Protein AF-0000000070128740 (afdb_homodimer)

Radius of gyration: 19.66 Å; Cα contacts (8 Å, |Δi|>4): 394; chains: 2; bounding box: 44×59×40 Å

Organism: Pyricularia oryzae (strain 70-15 / ATCC MYA-4617 / FGSC 8958) (NCBI:txid242507)

Nearest PDB structures (foldseek):
  8a6m-assembly1_A  TM=4.300E-01  e=1.778E+00  Homo sapiens
  8ywa-assembly1_B  TM=4.117E-01  e=2.912E+00  Homo sapiens
  8a6m-assembly1_A  TM=4.304E-01  e=1.778E+00  Homo sapiens
  8ywa-assembly1_B  TM=4.117E-01  e=2.912E+00  Homo sapiens

Structure (mmCIF, N/CA/C/O backbone):
data_AF-0000000070128740-model_v1
#
loop_
_entity.id
_entity.type
_entity.pdbx_description
1 polymer 'Uncharacterized protein'
#
loop_
_atom_site.group_PDB
_atom_site.id
_atom_site.type_symbol
_atom_site.label_atom_id
_atom_site.label_alt_id
_atom_site.label_comp_id
_atom_site.label_asym_id
_atom_site.label_entity_id
_atom_site.label_seq_id
_atom_site.pdbx_PDB_ins_code
_atom_site.Cartn_x
_atom_site.Cartn_y
_atom_site.Cartn_z
_atom_site.occupancy
_atom_site.B_iso_or_equiv
_atom_site.auth_seq_id
_atom_site.auth_comp_id
_atom_site.auth_asym_id
_atom_site.auth_atom_id
_atom_site.pdbx_PDB_model_num
ATOM 1 N N . MET A 1 1 ? 15.75 23.984 6.062 1 81.94 1 MET A N 1
ATOM 2 C CA . MET A 1 1 ? 15.844 23.422 4.719 1 81.94 1 MET A CA 1
ATOM 3 C C . MET A 1 1 ? 14.984 24.219 3.736 1 81.94 1 MET A C 1
ATOM 5 O O . MET A 1 1 ? 13.859 24.609 4.066 1 81.94 1 MET A O 1
ATOM 9 N N . PRO A 1 2 ? 15.609 24.547 2.672 1 87.12 2 PRO A N 1
ATOM 10 C CA . PRO A 1 2 ? 14.781 25.266 1.688 1 87.12 2 PRO A CA 1
ATOM 11 C C . PRO A 1 2 ? 13.547 24.469 1.277 1 87.12 2 PRO A C 1
ATOM 13 O O . PRO A 1 2 ? 13.578 23.234 1.246 1 87.12 2 PRO A O 1
ATOM 16 N N . LEU A 1 3 ? 12.523 25.156 1.019 1 87 3 LEU A N 1
ATOM 17 C CA . LEU A 1 3 ? 11.227 24.578 0.686 1 87 3 LEU A CA 1
ATOM 18 C C . LEU A 1 3 ? 11.359 23.531 -0.414 1 87 3 LEU A C 1
ATOM 20 O O . LEU A 1 3 ? 10.805 22.438 -0.301 1 87 3 LEU A O 1
ATOM 24 N N . LEU A 1 4 ? 12.008 23.891 -1.465 1 86.69 4 LEU A N 1
ATOM 25 C CA . LEU A 1 4 ? 12.156 22.984 -2.598 1 86.69 4 LEU A CA 1
ATOM 26 C C . LEU A 1 4 ? 12.828 21.688 -2.172 1 86.69 4 LEU A C 1
ATOM 28 O O . LEU A 1 4 ? 12.391 20.594 -2.545 1 86.69 4 LEU A O 1
ATOM 32 N N . LEU A 1 5 ? 13.859 21.781 -1.364 1 91.44 5 LEU A N 1
ATOM 33 C CA . LEU A 1 5 ? 14.594 20.594 -0.925 1 91.44 5 LEU A CA 1
ATOM 34 C C . LEU A 1 5 ? 13.758 19.766 0.04 1 91.44 5 LEU A C 1
ATOM 36 O O . LEU A 1 5 ? 13.883 18.531 0.077 1 91.44 5 LEU A O 1
ATOM 40 N N . ALA A 1 6 ? 12.93 20.391 0.706 1 94.69 6 ALA A N 1
ATOM 41 C CA . ALA A 1 6 ? 12.102 19.703 1.694 1 94.69 6 ALA A CA 1
ATOM 42 C C . ALA A 1 6 ? 10.977 18.922 1.021 1 94.69 6 ALA A C 1
ATOM 44 O O . ALA A 1 6 ? 10.555 17.875 1.521 1 94.69 6 ALA A O 1
ATOM 45 N N . LYS A 1 7 ? 10.547 19.406 -0.092 1 96.5 7 LYS A N 1
ATOM 46 C CA . LYS A 1 7 ? 9.352 18.797 -0.674 1 96.5 7 LYS A CA 1
ATOM 47 C C . LYS A 1 7 ? 9.703 17.969 -1.913 1 96.5 7 LYS A C 1
ATOM 49 O O . LYS A 1 7 ? 8.898 17.156 -2.361 1 96.5 7 LYS A O 1
ATOM 54 N N . LEU A 1 8 ? 10.891 18.172 -2.416 1 97.56 8 LEU A N 1
ATOM 55 C CA . LEU A 1 8 ? 11.312 17.453 -3.615 1 97.56 8 LEU A CA 1
ATOM 56 C C . LEU A 1 8 ? 11.195 15.945 -3.418 1 97.56 8 LEU A C 1
ATOM 58 O O . LEU A 1 8 ? 10.766 15.227 -4.324 1 97.56 8 LEU A O 1
ATOM 62 N N . PRO A 1 9 ? 11.594 15.367 -2.303 1 98.62 9 PRO A N 1
ATOM 63 C CA . PRO A 1 9 ? 11.484 13.922 -2.102 1 98.62 9 PRO A CA 1
ATOM 64 C C . PRO A 1 9 ? 10.055 13.414 -2.271 1 98.62 9 PRO A C 1
ATOM 66 O O . PRO A 1 9 ? 9.852 12.273 -2.695 1 98.62 9 PRO A O 1
ATOM 69 N N . LEU A 1 10 ? 9.062 14.25 -1.974 1 98.81 10 LEU A N 1
ATOM 70 C CA . LEU A 1 10 ? 7.676 13.867 -2.188 1 98.81 10 LEU A CA 1
ATOM 71 C C . LEU A 1 10 ? 7.375 13.719 -3.676 1 98.81 10 LEU A C 1
ATOM 73 O O . LEU A 1 10 ? 6.648 12.805 -4.078 1 98.81 10 LEU A O 1
ATOM 77 N N . VAL A 1 11 ? 7.93 14.586 -4.438 1 98.75 11 VAL A N 1
ATOM 78 C CA . VAL A 1 11 ? 7.758 14.508 -5.883 1 98.75 11 VAL A CA 1
ATOM 79 C C . VAL A 1 11 ? 8.422 13.234 -6.414 1 98.75 11 VAL A C 1
ATOM 81 O O . VAL A 1 11 ? 7.855 12.547 -7.266 1 98.75 11 VAL A O 1
ATOM 84 N N . LEU A 1 12 ? 9.609 12.938 -5.91 1 98.75 12 LEU A N 1
ATOM 85 C CA . LEU A 1 12 ? 10.305 11.719 -6.301 1 98.75 12 LEU A CA 1
ATOM 86 C C . LEU A 1 12 ? 9.492 10.484 -5.926 1 98.75 12 LEU A C 1
ATOM 88 O O . LEU A 1 12 ? 9.375 9.547 -6.723 1 98.75 12 LEU A O 1
ATOM 92 N N . HIS A 1 13 ? 8.969 10.445 -4.758 1 98.88 13 HIS A N 1
ATOM 93 C CA . HIS A 1 13 ? 8.102 9.359 -4.316 1 98.88 13 HIS A CA 1
ATOM 94 C C . HIS A 1 13 ? 6.918 9.18 -5.266 1 98.88 13 HIS A C 1
ATOM 96 O O . HIS A 1 13 ? 6.641 8.062 -5.711 1 98.88 13 HIS A O 1
ATOM 102 N N . ILE A 1 14 ? 6.219 10.273 -5.57 1 98.94 14 ILE A N 1
ATOM 103 C CA . ILE A 1 14 ? 5.043 10.219 -6.43 1 98.94 14 ILE A CA 1
ATOM 104 C C . ILE A 1 14 ? 5.434 9.688 -7.809 1 98.94 14 ILE A C 1
ATOM 106 O O . ILE A 1 14 ? 4.746 8.828 -8.367 1 98.94 14 ILE A O 1
ATOM 110 N N . ALA A 1 15 ? 6.527 10.172 -8.344 1 98.69 15 ALA A N 1
ATOM 111 C CA . ALA A 1 15 ? 6.98 9.734 -9.664 1 98.69 15 ALA A CA 1
ATOM 112 C C . ALA A 1 15 ? 7.305 8.242 -9.656 1 98.69 15 ALA A C 1
ATOM 114 O O . ALA A 1 15 ? 6.828 7.496 -10.516 1 98.69 15 ALA A O 1
ATOM 115 N N . ALA A 1 16 ? 8.102 7.805 -8.688 1 98.19 16 ALA A N 1
ATOM 116 C CA . ALA A 1 16 ? 8.523 6.41 -8.602 1 98.19 16 ALA A CA 1
ATOM 117 C C . ALA A 1 16 ? 7.316 5.488 -8.406 1 98.19 16 ALA A C 1
ATOM 119 O O . ALA A 1 16 ? 7.18 4.484 -9.109 1 98.19 16 ALA A O 1
ATOM 120 N N . GLU A 1 17 ? 6.414 5.867 -7.543 1 98.69 17 GLU A N 1
ATOM 121 C CA . GLU A 1 17 ? 5.301 4.988 -7.203 1 98.69 17 GLU A CA 1
ATOM 122 C C . GLU A 1 17 ? 4.215 5.027 -8.281 1 98.69 17 GLU A C 1
ATOM 124 O O . GLU A 1 17 ? 3.434 4.086 -8.414 1 98.69 17 GLU A O 1
ATOM 129 N N . THR A 1 18 ? 4.125 6.129 -9.016 1 98.62 18 THR A N 1
ATOM 130 C CA . THR A 1 18 ? 3.232 6.125 -10.172 1 98.62 18 THR A CA 1
ATOM 131 C C . THR A 1 18 ? 3.672 5.082 -11.195 1 98.62 18 THR A C 1
ATOM 133 O O . THR A 1 18 ? 2.846 4.328 -11.711 1 98.62 18 THR A O 1
ATOM 136 N N . GLY A 1 19 ? 5.004 5.062 -11.492 1 96.5 19 GLY A N 1
ATOM 137 C CA . GLY A 1 19 ? 5.52 4.031 -12.375 1 96.5 19 GLY A CA 1
ATOM 138 C C . GLY A 1 19 ? 5.25 2.625 -11.875 1 96.5 19 GLY A C 1
ATOM 139 O O . GLY A 1 19 ? 4.781 1.773 -12.633 1 96.5 19 GLY A O 1
ATOM 140 N N . ALA A 1 20 ? 5.527 2.393 -10.633 1 97.19 20 ALA A N 1
ATOM 141 C CA . ALA A 1 20 ? 5.301 1.078 -10.039 1 97.19 20 ALA A CA 1
ATOM 142 C C . ALA A 1 20 ? 3.822 0.708 -10.062 1 97.19 20 ALA A C 1
ATOM 144 O O . ALA A 1 20 ? 3.459 -0.397 -10.477 1 97.19 20 ALA A O 1
ATOM 145 N N . ALA A 1 21 ? 2.947 1.626 -9.648 1 98.5 21 ALA A N 1
ATOM 146 C CA . ALA A 1 21 ? 1.51 1.36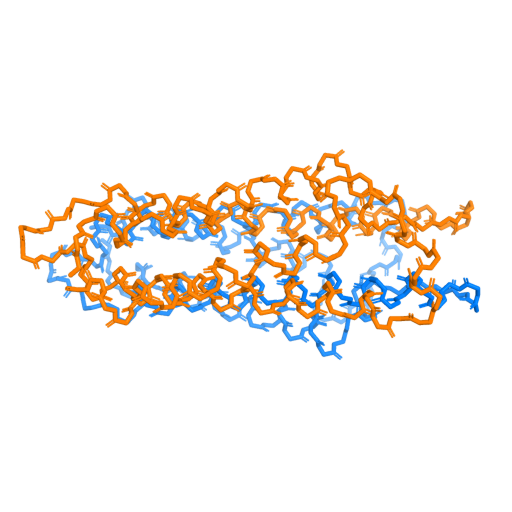9 -9.625 1 98.5 21 ALA A CA 1
ATOM 147 C C . ALA A 1 21 ? 0.995 1.013 -11.016 1 98.5 21 ALA A C 1
ATOM 149 O O . ALA A 1 21 ? 0.192 0.089 -11.172 1 98.5 21 ALA A O 1
ATOM 150 N N . ASN A 1 22 ? 1.446 1.733 -11.992 1 97.62 22 ASN A N 1
ATOM 151 C CA . ASN A 1 22 ? 1.042 1.451 -13.367 1 97.62 22 ASN A CA 1
ATOM 152 C C . ASN A 1 22 ? 1.42 0.033 -13.781 1 97.62 22 ASN A C 1
ATOM 154 O O . ASN A 1 22 ? 0.617 -0.675 -14.391 1 97.62 22 ASN A O 1
ATOM 158 N N . SER A 1 23 ? 2.607 -0.378 -13.445 1 96.44 23 SER A N 1
ATOM 159 C CA . SER A 1 23 ? 3.074 -1.721 -13.773 1 96.44 23 SER A CA 1
ATOM 160 C C . SER A 1 23 ? 2.246 -2.783 -13.055 1 96.44 23 SER A C 1
ATOM 162 O O . SER A 1 23 ? 1.842 -3.775 -13.664 1 96.44 23 SER A O 1
ATOM 164 N N . PHE A 1 24 ? 1.871 -2.596 -11.789 1 97.69 24 PHE A N 1
ATOM 165 C CA . PHE A 1 24 ? 1.145 -3.582 -11 1 97.69 24 PHE A CA 1
ATOM 166 C C . PHE A 1 24 ? -0.327 -3.615 -11.398 1 97.69 24 PHE A C 1
ATOM 168 O O . PHE A 1 24 ? -0.976 -4.66 -11.312 1 97.69 24 PHE A O 1
ATOM 175 N N . LEU A 1 25 ? -0.839 -2.494 -11.898 1 98.31 25 LEU A N 1
ATOM 176 C CA . LEU A 1 25 ? -2.26 -2.42 -12.219 1 98.31 25 LEU A CA 1
ATOM 177 C C . LEU A 1 25 ? -2.506 -2.822 -13.672 1 98.31 25 LEU A C 1
ATOM 179 O O . LEU A 1 25 ? -3.441 -3.572 -13.961 1 98.31 25 LEU A O 1
ATOM 183 N N . ARG A 1 26 ? -1.664 -2.398 -14.602 1 97.62 26 ARG A N 1
ATOM 184 C CA . ARG A 1 26 ? -1.96 -2.562 -16.031 1 97.62 26 ARG A CA 1
ATOM 185 C C . ARG A 1 26 ? -1.176 -3.727 -16.609 1 97.62 26 ARG A C 1
ATOM 187 O O . ARG A 1 26 ? -1.605 -4.336 -17.594 1 97.62 26 ARG A O 1
ATOM 194 N N . ASN A 1 27 ? -0.021 -4.008 -16 1 95.38 27 ASN A N 1
ATOM 195 C CA . ASN A 1 27 ? 0.82 -5.09 -16.5 1 95.38 27 ASN A CA 1
ATOM 196 C C . ASN A 1 27 ? 1.285 -6.008 -15.375 1 95.38 27 ASN A C 1
ATOM 198 O O . ASN A 1 27 ? 2.479 -6.281 -15.242 1 95.38 27 ASN A O 1
ATOM 202 N N . PRO A 1 28 ? 0.303 -6.539 -14.633 1 95.62 28 PRO A N 1
ATOM 203 C CA . PRO A 1 28 ? 0.695 -7.312 -13.453 1 95.62 28 PRO A CA 1
ATOM 204 C C . PRO A 1 28 ? 1.521 -8.547 -13.797 1 95.62 28 PRO A C 1
ATOM 206 O O . PRO A 1 28 ? 2.35 -8.984 -13 1 95.62 28 PRO A O 1
ATOM 209 N N . ARG A 1 29 ? 1.476 -9.07 -15.023 1 93.75 29 ARG A N 1
ATOM 210 C CA . ARG A 1 29 ? 2.131 -10.32 -15.391 1 93.75 29 ARG A CA 1
ATOM 211 C C . ARG A 1 29 ? 3.602 -10.094 -15.719 1 93.75 29 ARG A C 1
ATOM 213 O O . ARG A 1 29 ? 4.379 -11.047 -15.805 1 93.75 29 ARG A O 1
ATOM 220 N N . THR A 1 30 ? 3.984 -8.797 -15.844 1 91.06 30 THR A N 1
ATOM 221 C CA . THR A 1 30 ? 5.406 -8.484 -15.914 1 91.06 30 THR A CA 1
ATOM 222 C C . THR A 1 30 ? 6.047 -8.562 -14.531 1 91.06 30 THR A C 1
ATOM 224 O O . THR A 1 30 ? 7.266 -8.719 -14.414 1 91.06 30 THR A O 1
ATOM 227 N N . GLN A 1 31 ? 5.203 -8.43 -13.492 1 90.06 31 GLN A N 1
ATOM 228 C CA . GLN A 1 31 ? 5.68 -8.469 -12.109 1 90.06 31 GLN A CA 1
ATOM 229 C C . GLN A 1 31 ? 5.641 -9.883 -11.555 1 90.06 31 GLN A C 1
ATOM 231 O O . GLN A 1 31 ? 6.539 -10.289 -10.812 1 90.06 31 GLN A O 1
ATOM 236 N N . LEU A 1 32 ? 4.59 -10.609 -11.914 1 91.94 32 LEU A N 1
ATOM 237 C CA . LEU A 1 32 ? 4.379 -11.953 -11.391 1 91.94 32 LEU A CA 1
ATOM 238 C C . LEU A 1 32 ? 3.65 -12.82 -12.414 1 91.94 32 LEU A C 1
ATOM 240 O O . LEU A 1 32 ? 2.418 -12.836 -12.453 1 91.94 32 LEU A O 1
ATOM 244 N N . ARG A 1 33 ? 4.434 -13.531 -13.211 1 90.88 33 ARG A N 1
ATOM 245 C CA . ARG A 1 33 ? 3.867 -14.438 -14.203 1 90.88 33 ARG A CA 1
ATOM 246 C C . ARG A 1 33 ? 3.922 -15.883 -13.719 1 90.88 33 ARG A C 1
ATOM 248 O O . ARG A 1 33 ? 4.992 -16.375 -13.367 1 90.88 33 ARG A O 1
ATOM 255 N N . ILE A 1 34 ? 2.82 -16.438 -13.617 1 89 34 ILE A N 1
ATOM 256 C CA . ILE A 1 34 ? 2.719 -17.844 -13.25 1 89 34 ILE A CA 1
ATOM 257 C C . ILE A 1 34 ? 2.387 -18.672 -14.492 1 89 34 ILE A C 1
ATOM 259 O O . ILE A 1 34 ? 1.305 -18.531 -15.07 1 89 34 ILE A O 1
ATOM 263 N N . ARG A 1 35 ? 3.248 -19.5 -14.93 1 81.5 35 ARG A N 1
ATOM 264 C CA . ARG A 1 35 ? 3.117 -20.25 -16.172 1 81.5 35 ARG A CA 1
ATOM 265 C C . ARG A 1 35 ? 2.463 -21.609 -15.922 1 81.5 35 ARG A C 1
ATOM 267 O O . ARG A 1 35 ? 2.635 -22.203 -14.859 1 81.5 35 ARG A O 1
ATOM 274 N N . GLY A 1 36 ? 1.858 -21.953 -16.812 1 75.62 36 GLY A N 1
ATOM 275 C CA . GLY A 1 36 ? 1.225 -23.266 -16.844 1 75.62 36 GLY A CA 1
ATOM 276 C C . GLY A 1 36 ? -0.291 -23.188 -16.844 1 75.62 36 GLY A C 1
ATOM 277 O O . GLY A 1 36 ? -0.878 -22.344 -16.156 1 75.62 36 GLY A O 1
ATOM 278 N N . ALA A 1 37 ? -0.834 -23.922 -17.719 1 63.47 37 ALA A N 1
ATOM 279 C CA . ALA A 1 37 ? -2.273 -23.938 -17.969 1 63.47 37 ALA A CA 1
ATOM 280 C C . ALA A 1 37 ? -3.047 -24.25 -16.688 1 63.47 37 ALA A C 1
ATOM 282 O O . ALA A 1 37 ? -4.121 -23.688 -16.453 1 63.47 37 ALA A O 1
ATOM 283 N N . ASP A 1 38 ? -2.496 -24.938 -15.914 1 71.12 38 ASP A N 1
ATOM 284 C CA . ASP A 1 38 ? -3.191 -25.422 -14.727 1 71.12 38 ASP A CA 1
ATOM 285 C C . ASP A 1 38 ? -3.156 -24.391 -13.609 1 71.12 38 ASP A C 1
ATOM 287 O O . ASP A 1 38 ? -3.754 -24.594 -12.547 1 71.12 38 ASP A O 1
ATOM 291 N N . HIS A 1 39 ? -2.742 -23.156 -14.062 1 82.38 39 HIS A N 1
ATOM 292 C CA . HIS A 1 39 ? -2.57 -22.203 -12.969 1 82.38 39 HIS A CA 1
ATOM 293 C C . HIS A 1 39 ? -3.322 -20.906 -13.242 1 82.38 39 HIS A C 1
ATOM 295 O O . HIS A 1 39 ? -2.941 -19.844 -12.734 1 82.38 39 HIS A O 1
ATOM 301 N N . ALA A 1 40 ? -4.375 -21.031 -14.016 1 86.81 40 ALA A N 1
ATOM 302 C CA . ALA A 1 40 ? -5.137 -19.844 -14.359 1 86.81 40 ALA A CA 1
ATOM 303 C C . ALA A 1 40 ? -5.727 -19.188 -13.117 1 86.81 40 ALA A C 1
ATOM 305 O O . ALA A 1 40 ? -5.73 -17.953 -12.992 1 86.81 40 ALA A O 1
ATOM 306 N N . ASP A 1 41 ? -6.16 -19.969 -12.289 1 88.62 41 ASP A N 1
ATOM 307 C CA . ASP A 1 41 ? -6.77 -19.453 -11.062 1 88.62 41 ASP A CA 1
ATOM 308 C C . ASP A 1 41 ? -5.73 -18.75 -10.188 1 88.62 41 ASP A C 1
ATOM 310 O O . ASP A 1 41 ? -6.004 -17.703 -9.602 1 88.62 41 ASP A O 1
ATOM 314 N N . VAL A 1 42 ? -4.629 -19.328 -10.117 1 92.69 42 VAL A N 1
ATOM 315 C CA . VAL A 1 42 ? -3.562 -18.75 -9.305 1 92.69 42 VAL A CA 1
ATOM 316 C C . VAL A 1 42 ? -3.066 -17.453 -9.938 1 92.69 42 VAL A C 1
ATOM 318 O O . VAL A 1 42 ? -2.787 -16.484 -9.242 1 92.69 42 VAL A O 1
ATOM 321 N N . GLN A 1 43 ? -2.961 -17.453 -11.297 1 94.81 43 GLN A N 1
ATOM 322 C CA . GLN A 1 43 ? -2.578 -16.219 -11.984 1 94.81 43 GLN A CA 1
ATOM 323 C C . GLN A 1 43 ? -3.588 -15.109 -11.719 1 94.81 43 GLN A C 1
ATOM 325 O O . GLN A 1 43 ? -3.209 -13.953 -11.508 1 94.81 43 GLN A O 1
ATOM 330 N N . ARG A 1 44 ? -4.832 -15.477 -11.766 1 94.31 44 ARG A N 1
ATOM 331 C CA . ARG A 1 44 ? -5.863 -14.477 -11.492 1 94.31 44 ARG A CA 1
ATOM 332 C C . ARG A 1 44 ? -5.707 -13.891 -10.094 1 94.31 44 ARG A C 1
ATOM 334 O O . ARG A 1 44 ? -5.812 -12.68 -9.906 1 94.31 44 ARG A O 1
ATOM 341 N N . GLU A 1 45 ? -5.434 -14.742 -9.109 1 95 45 GLU A N 1
ATOM 342 C CA . GLU A 1 45 ? -5.207 -14.273 -7.742 1 95 45 GLU A CA 1
ATOM 343 C C . GLU A 1 45 ? -3.979 -13.375 -7.664 1 95 45 GLU A C 1
ATOM 345 O O . GLU A 1 45 ? -3.998 -12.352 -6.98 1 95 45 GLU A O 1
ATOM 350 N N . ALA A 1 46 ? -2.98 -13.766 -8.359 1 96.38 46 ALA A N 1
ATOM 351 C CA . ALA A 1 46 ? -1.766 -12.953 -8.406 1 96.38 46 ALA A CA 1
ATOM 352 C C . ALA A 1 46 ? -2.049 -11.578 -8.992 1 96.38 46 ALA A C 1
ATOM 354 O O . ALA A 1 46 ? -1.546 -10.562 -8.492 1 96.38 46 ALA A O 1
ATOM 355 N N . ASP A 1 47 ? -2.857 -11.531 -10.023 1 97.75 47 ASP A N 1
ATOM 356 C CA . ASP A 1 47 ? -3.238 -10.266 -10.633 1 97.75 47 ASP A CA 1
ATOM 357 C C . ASP A 1 47 ? -3.973 -9.375 -9.633 1 97.75 47 ASP A C 1
ATOM 359 O O . ASP A 1 47 ? -3.744 -8.164 -9.586 1 97.75 47 ASP A O 1
ATOM 363 N N . LEU A 1 48 ? -4.773 -9.961 -8.875 1 97.88 48 LEU A N 1
ATOM 364 C CA . LEU A 1 48 ? -5.566 -9.211 -7.906 1 97.88 48 LEU A CA 1
ATOM 365 C C . LEU A 1 48 ? -4.688 -8.703 -6.766 1 97.88 48 LEU A C 1
ATOM 367 O O . LEU A 1 48 ? -4.883 -7.582 -6.281 1 97.88 48 LEU A O 1
ATOM 371 N N . VAL A 1 49 ? -3.764 -9.484 -6.355 1 98.06 49 VAL A N 1
ATOM 372 C CA . VAL A 1 49 ? -2.816 -9.039 -5.336 1 98.06 49 VAL A CA 1
ATOM 373 C C . VAL A 1 49 ? -1.979 -7.883 -5.879 1 98.06 49 VAL A C 1
ATOM 375 O O . VAL A 1 49 ? -1.727 -6.906 -5.172 1 98.06 49 VAL A O 1
ATOM 378 N N . CYS A 1 50 ? -1.585 -8 -7.121 1 98.44 50 CYS A N 1
ATOM 379 C CA . CYS A 1 50 ? -0.862 -6.906 -7.762 1 98.44 50 CYS A CA 1
ATOM 380 C C . CYS A 1 50 ? -1.71 -5.641 -7.805 1 98.44 50 CYS A C 1
ATOM 382 O O . CYS A 1 50 ? -1.211 -4.547 -7.543 1 98.44 50 CYS A O 1
ATOM 384 N N . ALA A 1 51 ? -2.938 -5.812 -8.102 1 98.75 51 ALA A N 1
ATOM 385 C CA . ALA A 1 51 ? -3.838 -4.664 -8.125 1 98.75 51 ALA A CA 1
ATOM 386 C C . ALA A 1 51 ? -3.953 -4.027 -6.742 1 98.75 51 ALA A C 1
ATOM 388 O O . ALA A 1 51 ? -4.016 -2.803 -6.621 1 98.75 51 ALA A O 1
ATOM 389 N N . ASN A 1 52 ? -3.977 -4.848 -5.727 1 98.81 52 ASN A N 1
ATOM 390 C CA . ASN A 1 52 ? -3.969 -4.336 -4.359 1 98.81 52 ASN A CA 1
ATOM 391 C C . ASN A 1 52 ? -2.723 -3.498 -4.082 1 98.81 52 ASN A C 1
ATOM 393 O O . ASN A 1 52 ? -2.816 -2.41 -3.512 1 98.81 52 ASN A O 1
ATOM 397 N N . LEU A 1 53 ? -1.633 -4.023 -4.496 1 98.81 53 LEU A N 1
ATOM 398 C CA . LEU A 1 53 ? -0.388 -3.291 -4.293 1 98.81 53 LEU A CA 1
ATOM 399 C C . LEU A 1 53 ? -0.389 -1.99 -5.09 1 98.81 53 LEU A 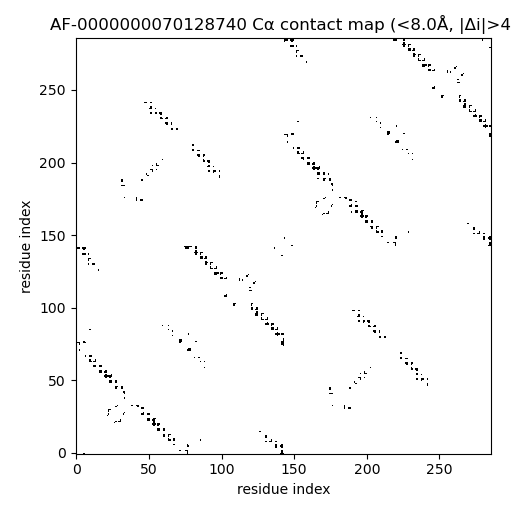C 1
ATOM 401 O O . LEU A 1 53 ? -0.06 -0.929 -4.551 1 98.81 53 LEU A O 1
ATOM 405 N N . GLY A 1 54 ? -0.76 -2.086 -6.336 1 98.81 54 GLY A N 1
ATOM 406 C CA . GLY A 1 54 ? -0.87 -0.873 -7.129 1 98.81 54 GLY A CA 1
ATOM 407 C C . GLY A 1 54 ? -1.778 0.169 -6.504 1 98.81 54 GLY A C 1
ATOM 408 O O . GLY A 1 54 ? -1.449 1.357 -6.488 1 98.81 54 GLY A O 1
ATOM 409 N N . GLY A 1 55 ? -2.926 -0.283 -6.008 1 98.88 55 GLY A N 1
ATOM 410 C CA . GLY A 1 55 ? -3.85 0.609 -5.324 1 98.88 55 GLY A CA 1
ATOM 411 C C . GLY A 1 55 ? -3.258 1.239 -4.078 1 98.88 55 GLY A C 1
ATOM 412 O O . GLY A 1 55 ? -3.473 2.424 -3.814 1 98.88 55 GLY A O 1
ATOM 413 N N . ALA A 1 56 ? -2.562 0.436 -3.328 1 98.94 56 ALA A N 1
ATOM 414 C CA . ALA A 1 56 ? -1.906 0.954 -2.131 1 98.94 56 ALA A CA 1
ATOM 415 C C . ALA A 1 56 ? -0.874 2.018 -2.488 1 98.94 56 ALA A C 1
ATOM 417 O O . ALA A 1 56 ? -0.765 3.041 -1.807 1 98.94 56 ALA A O 1
ATOM 418 N N . LEU A 1 57 ? -0.14 1.801 -3.545 1 98.94 57 LEU A N 1
ATOM 419 C CA . LEU A 1 57 ? 0.863 2.766 -3.986 1 98.94 57 LEU A CA 1
ATOM 420 C C . LEU A 1 57 ? 0.206 4.07 -4.426 1 98.94 57 LEU A C 1
ATOM 422 O O . LEU A 1 57 ? 0.693 5.156 -4.102 1 98.94 57 LEU A O 1
ATOM 426 N N . LEU A 1 58 ? -0.885 3.949 -5.113 1 98.88 58 LEU A N 1
ATOM 427 C CA . LEU A 1 58 ? -1.624 5.145 -5.504 1 98.88 58 LEU A CA 1
ATOM 428 C C . LEU A 1 58 ? -2.115 5.902 -4.277 1 98.88 58 LEU A C 1
ATOM 430 O O . LEU A 1 58 ? -2.117 7.137 -4.266 1 98.88 58 LEU A O 1
ATOM 434 N N . THR A 1 59 ? -2.541 5.168 -3.301 1 98.94 59 THR A N 1
ATOM 435 C CA . THR A 1 59 ? -2.98 5.781 -2.051 1 98.94 59 THR A CA 1
ATOM 436 C C . THR A 1 59 ? -1.846 6.57 -1.408 1 98.94 59 THR A C 1
ATOM 438 O O . THR A 1 59 ? -2.049 7.699 -0.95 1 98.94 59 THR A O 1
ATOM 441 N N . THR A 1 60 ? -0.63 6.016 -1.394 1 98.94 60 THR A N 1
ATOM 442 C CA . THR A 1 60 ? 0.501 6.742 -0.829 1 98.94 60 THR A CA 1
ATOM 443 C C . THR A 1 60 ? 0.806 7.992 -1.65 1 98.94 60 THR A C 1
ATOM 445 O O . THR A 1 60 ? 1.233 9.008 -1.104 1 98.94 60 THR A O 1
ATOM 448 N N . ASN A 1 61 ? 0.581 7.938 -2.951 1 98.94 61 ASN A N 1
ATOM 449 C CA . ASN A 1 61 ? 0.74 9.109 -3.803 1 98.94 61 ASN A CA 1
ATOM 450 C C . ASN A 1 61 ? -0.256 10.211 -3.436 1 98.94 61 ASN A C 1
ATOM 452 O O . ASN A 1 61 ? 0.094 11.391 -3.414 1 98.94 61 ASN A O 1
ATOM 456 N N . LEU A 1 62 ? -1.47 9.797 -3.197 1 98.88 62 LEU A N 1
ATOM 457 C CA . LEU A 1 62 ? -2.475 10.773 -2.797 1 98.88 62 LEU A CA 1
ATOM 458 C C . LEU A 1 62 ? -2.09 11.445 -1.48 1 98.88 62 LEU A C 1
ATOM 460 O O . LEU A 1 62 ? -2.225 12.664 -1.334 1 98.88 62 LEU A O 1
ATOM 464 N N . VAL A 1 63 ? -1.615 10.664 -0.558 1 98.94 63 VAL A N 1
ATOM 465 C CA . VAL A 1 63 ? -1.147 11.195 0.716 1 98.94 63 VAL A CA 1
ATOM 466 C C . VAL A 1 63 ? 0.004 12.172 0.475 1 98.94 63 VAL A C 1
ATOM 468 O O . VAL A 1 63 ? 0.017 13.273 1.027 1 98.94 63 VAL A O 1
ATOM 471 N N . ALA A 1 64 ? 0.936 11.758 -0.34 1 98.88 64 ALA A N 1
ATOM 472 C CA . ALA A 1 64 ? 2.078 12.609 -0.656 1 98.88 64 ALA A CA 1
ATOM 473 C C . ALA A 1 64 ? 1.625 13.914 -1.314 1 98.88 64 ALA A C 1
ATOM 475 O O . ALA A 1 64 ? 2.18 14.977 -1.042 1 98.88 64 ALA A O 1
ATOM 476 N N . LEU A 1 65 ? 0.651 13.797 -2.176 1 98.81 65 LEU A N 1
ATOM 477 C CA . LEU A 1 65 ? 0.13 14.969 -2.867 1 98.81 65 LEU A CA 1
ATOM 478 C C . LEU A 1 65 ? -0.493 15.953 -1.88 1 98.81 65 LEU A C 1
ATOM 480 O O . LEU A 1 65 ? -0.327 17.172 -2.016 1 98.81 65 LEU A O 1
ATOM 484 N N . VAL A 1 66 ? -1.209 15.469 -0.88 1 98.56 66 VAL A N 1
ATOM 485 C CA . VAL A 1 66 ? -1.811 16.312 0.143 1 98.56 66 VAL A CA 1
ATOM 486 C C . VAL A 1 66 ? -0.72 17.094 0.875 1 98.56 66 VAL A C 1
ATOM 488 O O . VAL A 1 66 ? -0.846 18.312 1.084 1 98.56 66 VAL A O 1
ATOM 491 N N . VAL A 1 67 ? 0.344 16.406 1.233 1 97.94 67 VAL A N 1
ATOM 492 C CA . VAL A 1 67 ? 1.439 17.062 1.949 1 97.94 67 VAL A CA 1
ATOM 493 C C . VAL A 1 67 ? 2.154 18.047 1.022 1 97.94 67 VAL A C 1
ATOM 495 O O . VAL A 1 67 ? 2.502 19.156 1.434 1 97.94 67 VAL A O 1
ATOM 498 N N . LEU A 1 68 ? 2.355 17.625 -0.19 1 97.69 68 LEU A N 1
ATOM 499 C CA . LEU A 1 68 ? 3.049 18.438 -1.178 1 97.69 68 LEU A CA 1
ATOM 500 C C . LEU A 1 68 ? 2.311 19.75 -1.41 1 97.69 68 LEU A C 1
ATOM 502 O O . LEU A 1 68 ? 2.936 20.812 -1.523 1 97.69 68 LEU A O 1
ATOM 506 N N . LEU A 1 69 ? 1.024 19.688 -1.414 1 96.19 69 LEU A N 1
ATOM 507 C CA . LEU A 1 69 ? 0.212 20.844 -1.787 1 96.19 69 LEU A CA 1
ATOM 508 C C . LEU A 1 69 ? -0.144 21.672 -0.56 1 96.19 69 LEU A C 1
ATOM 510 O O . LEU A 1 69 ? -0.71 22.75 -0.687 1 96.19 69 LEU A O 1
ATOM 514 N N . ARG A 1 70 ? 0.109 21.094 0.56 1 92.56 70 ARG A N 1
ATOM 515 C CA . ARG A 1 70 ? -0.132 21.875 1.774 1 92.56 70 ARG A CA 1
ATOM 516 C C . ARG A 1 70 ? 0.741 23.125 1.811 1 92.56 70 ARG A C 1
ATOM 518 O O . ARG A 1 70 ? 1.93 23.062 1.49 1 92.56 70 ARG A O 1
ATOM 525 N N . GLN A 1 71 ? 0.126 24.234 2.189 1 87.56 71 GLN A N 1
ATOM 526 C CA . GLN A 1 71 ? 0.841 25.5 2.232 1 87.56 71 GLN A CA 1
ATOM 527 C C . GLN A 1 71 ? 1.921 25.5 3.312 1 87.56 71 GLN A C 1
ATOM 529 O O . GLN A 1 71 ? 1.679 25.047 4.434 1 87.56 71 GLN A O 1
ATOM 534 N N . ALA A 1 72 ? 3.023 25.922 2.932 1 79.44 72 ALA A N 1
ATOM 535 C CA . ALA A 1 72 ? 4.16 26 3.846 1 79.44 72 ALA A CA 1
ATOM 536 C C . ALA A 1 72 ? 4.164 27.344 4.586 1 79.44 72 ALA A C 1
ATOM 538 O O . ALA A 1 72 ? 3.648 28.344 4.086 1 79.44 72 ALA A O 1
ATOM 539 N N . ASP A 1 73 ? 4.527 27.188 5.812 1 76 73 ASP A N 1
ATOM 540 C CA . ASP A 1 73 ? 4.789 28.422 6.535 1 76 73 ASP A CA 1
ATOM 541 C C . ASP A 1 73 ? 6.184 28.969 6.211 1 76 73 ASP A C 1
ATOM 543 O O . ASP A 1 73 ? 7.062 28.219 5.785 1 76 73 ASP A O 1
ATOM 547 N N . ALA A 1 74 ? 6.297 30.297 6.281 1 75 74 ALA A N 1
ATOM 548 C CA . ALA A 1 74 ? 7.547 30.984 5.969 1 75 74 ALA A CA 1
ATOM 549 C C . ALA A 1 74 ? 8.711 30.391 6.746 1 75 74 ALA A C 1
ATOM 551 O O . ALA A 1 74 ? 9.836 30.312 6.238 1 75 74 ALA A O 1
ATOM 552 N N . ALA A 1 75 ? 8.453 29.844 7.844 1 79.19 75 ALA A N 1
ATOM 553 C CA . ALA A 1 75 ? 9.516 29.391 8.734 1 79.19 75 ALA A CA 1
ATOM 554 C C . ALA A 1 75 ? 9.742 27.891 8.586 1 79.19 75 ALA A C 1
ATOM 556 O O . ALA A 1 75 ? 10.836 27.375 8.875 1 79.19 75 ALA A O 1
ATOM 557 N N . GLN A 1 76 ? 8.664 27.172 8.125 1 87.44 76 GLN A N 1
ATOM 558 C CA . GLN A 1 76 ? 8.742 25.719 8.07 1 87.44 76 GLN A CA 1
ATOM 559 C C . GLN A 1 76 ? 8.133 25.188 6.777 1 87.44 76 GLN A C 1
ATOM 561 O O . GLN A 1 76 ? 6.938 25.344 6.535 1 87.44 76 GLN A O 1
ATOM 566 N N . ALA A 1 77 ? 9.016 24.547 6.082 1 90.5 77 ALA A N 1
ATOM 567 C CA . ALA A 1 77 ? 8.531 23.969 4.836 1 90.5 77 ALA A CA 1
ATOM 568 C C . ALA A 1 77 ? 7.523 22.844 5.109 1 90.5 77 ALA A C 1
ATOM 570 O O . ALA A 1 77 ? 6.523 22.719 4.395 1 90.5 77 ALA A O 1
ATOM 571 N N . LEU A 1 78 ? 7.789 22.094 6.156 1 95.31 78 LEU A N 1
ATOM 572 C CA . LEU A 1 78 ? 6.906 21.031 6.625 1 95.31 78 LEU A CA 1
ATOM 573 C C . LEU A 1 78 ? 6.617 21.188 8.117 1 95.31 78 LEU A C 1
ATOM 575 O O . LEU A 1 78 ? 7.543 21.297 8.922 1 95.31 78 LEU A O 1
ATOM 579 N N . ASP A 1 79 ? 5.371 21.188 8.438 1 92.69 79 ASP A N 1
ATOM 580 C CA . ASP A 1 79 ? 5.039 21.188 9.859 1 92.69 79 ASP A CA 1
ATOM 581 C C . ASP A 1 79 ? 5.234 19.797 10.469 1 92.69 79 ASP A C 1
ATOM 583 O O . ASP A 1 79 ? 5.633 18.859 9.773 1 92.69 79 ASP A O 1
ATOM 587 N N . GLU A 1 80 ?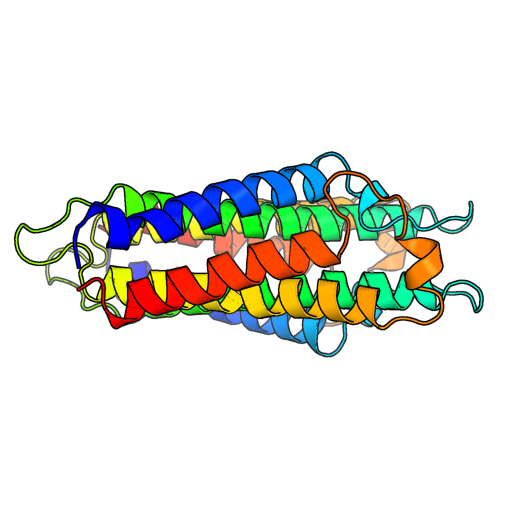 5.012 19.609 11.672 1 93.44 80 GLU A N 1
ATOM 588 C CA . GLU A 1 80 ? 5.285 18.375 12.383 1 93.44 80 GLU A CA 1
ATOM 589 C C . GLU A 1 80 ? 4.457 17.219 11.812 1 93.44 80 GLU A C 1
ATOM 591 O O . GLU A 1 80 ? 4.977 16.125 11.602 1 93.44 80 GLU A O 1
ATOM 596 N N . THR A 1 81 ? 3.17 17.438 11.586 1 94.06 81 THR A N 1
ATOM 597 C CA . THR A 1 81 ? 2.291 16.406 11.023 1 94.06 81 THR A CA 1
ATOM 598 C C . THR A 1 81 ? 2.799 15.945 9.664 1 94.06 81 THR A C 1
ATOM 600 O O . THR A 1 81 ? 2.877 14.742 9.406 1 94.06 81 THR A O 1
ATOM 603 N N . SER A 1 82 ? 3.146 16.875 8.836 1 96.5 82 SER A N 1
ATOM 604 C CA . SER A 1 82 ? 3.668 16.547 7.512 1 96.5 82 SER A CA 1
ATOM 605 C C . SER A 1 82 ? 4.957 15.742 7.613 1 96.5 82 SER A C 1
ATOM 607 O O . SER A 1 82 ? 5.152 14.781 6.863 1 96.5 82 SER A O 1
ATOM 609 N N . ARG A 1 83 ? 5.812 16.125 8.516 1 97.5 83 ARG A N 1
ATOM 610 C CA . ARG A 1 83 ? 7.078 15.406 8.672 1 97.5 83 ARG A CA 1
ATOM 611 C C . ARG A 1 83 ? 6.84 13.961 9.094 1 97.5 83 ARG A C 1
ATOM 613 O O . ARG A 1 83 ? 7.52 13.047 8.609 1 97.5 83 ARG A O 1
ATOM 620 N N . LEU A 1 84 ? 5.902 13.766 9.93 1 98.31 84 LEU A N 1
ATOM 621 C CA . LEU A 1 84 ? 5.574 12.414 10.359 1 98.31 84 LEU A CA 1
ATOM 622 C C . LEU A 1 84 ? 4.98 11.602 9.211 1 98.31 84 LEU A C 1
ATOM 624 O O . LEU A 1 84 ? 5.266 10.414 9.078 1 98.31 84 LEU A O 1
ATOM 628 N N . ILE A 1 85 ? 4.141 12.234 8.453 1 98.69 85 ILE A N 1
ATOM 629 C CA . ILE A 1 85 ? 3.566 11.562 7.289 1 98.69 85 ILE A CA 1
ATOM 630 C C . ILE A 1 85 ? 4.672 11.211 6.297 1 98.69 85 ILE A C 1
ATOM 632 O O . ILE A 1 85 ? 4.695 10.109 5.746 1 98.69 85 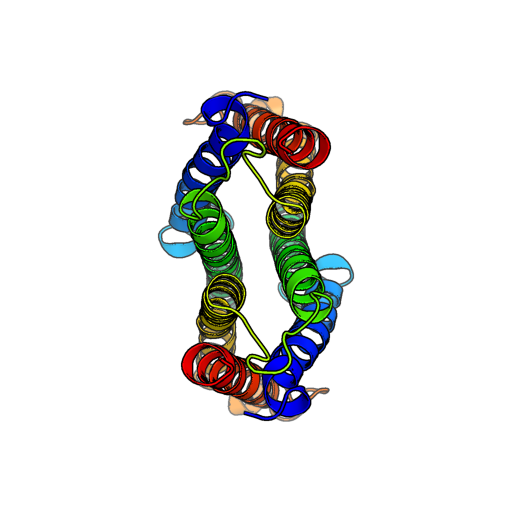ILE A O 1
ATOM 636 N N . VAL A 1 86 ? 5.586 12.125 6.086 1 98.81 86 VAL A N 1
ATOM 637 C CA . VAL A 1 86 ? 6.711 11.883 5.188 1 98.81 86 VAL A CA 1
ATOM 638 C C . VAL A 1 86 ? 7.555 10.727 5.711 1 98.81 86 VAL A C 1
ATOM 640 O O . VAL A 1 86 ? 8 9.875 4.938 1 98.81 86 VAL A O 1
ATOM 643 N N . LEU A 1 87 ? 7.754 10.672 6.984 1 98.88 87 LEU A N 1
ATOM 644 C CA . LEU A 1 87 ? 8.469 9.555 7.59 1 98.88 87 LEU A CA 1
ATOM 645 C C . LEU A 1 87 ? 7.742 8.242 7.348 1 98.88 87 LEU A C 1
ATOM 647 O O . LEU A 1 87 ? 8.367 7.223 7.055 1 98.88 87 LEU A O 1
ATOM 651 N N . ALA A 1 88 ? 6.457 8.234 7.488 1 98.88 88 ALA A N 1
ATOM 652 C CA . ALA A 1 88 ? 5.652 7.047 7.195 1 98.88 88 ALA A CA 1
ATOM 653 C C . ALA A 1 88 ? 5.84 6.602 5.746 1 98.88 88 ALA A C 1
ATOM 655 O O . ALA A 1 88 ? 6.051 5.414 5.48 1 98.88 88 ALA A O 1
ATOM 656 N N . LEU A 1 89 ? 5.812 7.535 4.836 1 98.94 89 LEU A N 1
ATOM 657 C CA . LEU A 1 89 ? 5.98 7.219 3.422 1 98.94 89 LEU A CA 1
ATOM 658 C C . LEU A 1 89 ? 7.371 6.648 3.156 1 98.94 89 LEU A C 1
ATOM 660 O O . LEU A 1 89 ? 7.527 5.742 2.334 1 98.94 89 LEU A O 1
ATOM 664 N N . ALA A 1 90 ? 8.383 7.168 3.863 1 98.94 90 A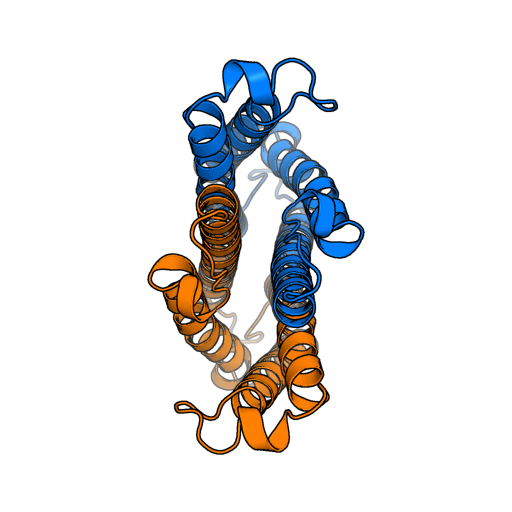LA A N 1
ATOM 665 C CA . ALA A 1 90 ? 9.75 6.672 3.709 1 98.94 90 ALA A CA 1
ATOM 666 C C . ALA A 1 90 ? 9.836 5.191 4.07 1 98.94 90 ALA A C 1
ATOM 668 O O . ALA A 1 90 ? 10.555 4.43 3.418 1 98.94 90 ALA A O 1
ATOM 669 N N . SER A 1 91 ? 9.102 4.781 5.023 1 98.88 91 SER A N 1
ATOM 670 C CA . SER A 1 91 ? 9.211 3.428 5.555 1 98.88 91 SER A CA 1
ATOM 671 C C . SER A 1 91 ? 8.859 2.389 4.496 1 98.88 91 SER A C 1
ATOM 673 O O . SER A 1 91 ? 9.445 1.308 4.453 1 98.88 91 SER A O 1
ATOM 675 N N . TYR A 1 92 ? 7.961 2.699 3.6 1 98.88 92 TYR A N 1
ATOM 676 C CA . TYR A 1 92 ? 7.547 1.735 2.586 1 98.88 92 TYR A CA 1
ATOM 677 C C . TYR A 1 92 ? 8.734 1.309 1.726 1 98.88 92 TYR A C 1
ATOM 679 O O . TYR A 1 92 ? 8.797 0.161 1.279 1 98.88 92 TYR A O 1
ATOM 687 N N . HIS A 1 93 ? 9.609 2.203 1.475 1 98.94 93 HIS A N 1
ATOM 688 C CA . HIS A 1 93 ? 10.648 1.999 0.47 1 98.94 93 HIS A CA 1
ATOM 689 C C . HIS A 1 93 ? 11.633 0.925 0.911 1 98.94 93 HIS A C 1
ATOM 691 O O . HIS A 1 93 ? 12.398 0.409 0.095 1 98.94 93 HIS A O 1
ATOM 697 N N . ILE A 1 94 ? 11.555 0.518 2.148 1 98.88 94 ILE A N 1
ATOM 698 C CA . ILE A 1 94 ? 12.391 -0.572 2.648 1 98.88 94 ILE A CA 1
ATOM 699 C C . ILE A 1 94 ? 12.008 -1.873 1.944 1 98.88 94 ILE A C 1
ATOM 701 O O . ILE A 1 94 ? 12.875 -2.691 1.629 1 98.88 94 ILE A O 1
ATOM 705 N N . PHE A 1 95 ? 10.82 -2.047 1.635 1 98.81 95 PHE A N 1
ATOM 706 C CA . PHE A 1 95 ? 10.312 -3.312 1.116 1 98.81 95 PHE A CA 1
ATOM 707 C C . PHE A 1 95 ? 10.703 -3.496 -0.344 1 98.81 95 PHE A C 1
ATOM 709 O O . PHE A 1 95 ? 11.273 -4.523 -0.713 1 98.81 95 PHE A O 1
ATOM 716 N N . PRO A 1 96 ? 10.461 -2.48 -1.188 1 98.44 96 PRO A N 1
ATOM 717 C CA . PRO A 1 96 ? 10.945 -2.67 -2.557 1 98.44 96 PRO A CA 1
ATOM 718 C C . PRO A 1 96 ? 12.469 -2.678 -2.643 1 98.44 96 PRO A C 1
ATOM 720 O O . PRO A 1 96 ? 13.039 -3.318 -3.533 1 98.44 96 PRO A O 1
ATOM 723 N N . MET A 1 97 ? 13.172 -2 -1.705 1 98.62 97 MET A N 1
ATOM 724 C CA . MET A 1 97 ? 14.625 -2.141 -1.658 1 98.62 97 MET A CA 1
ATOM 725 C C . MET A 1 97 ? 15.023 -3.588 -1.384 1 98.62 97 MET A C 1
ATOM 727 O O . MET A 1 97 ? 15.906 -4.129 -2.053 1 98.62 97 MET A O 1
ATOM 731 N N . TYR A 1 98 ? 14.391 -4.141 -0.451 1 98.44 98 TYR A N 1
ATOM 732 C CA . TYR A 1 98 ? 14.68 -5.531 -0.123 1 98.44 98 TYR A CA 1
ATOM 733 C C . TYR A 1 98 ? 14.359 -6.445 -1.301 1 98.44 98 TYR A C 1
ATOM 735 O O . TYR A 1 98 ? 15.133 -7.352 -1.614 1 98.44 98 TYR A O 1
ATOM 743 N N . ARG A 1 99 ? 13.266 -6.25 -1.946 1 97.62 99 ARG A N 1
ATOM 744 C CA . ARG A 1 99 ? 12.891 -7.062 -3.098 1 97.62 99 ARG A CA 1
ATOM 745 C C . ARG A 1 99 ? 13.93 -6.965 -4.207 1 97.62 99 ARG A C 1
ATOM 747 O O . ARG A 1 99 ? 14.336 -7.977 -4.781 1 97.62 99 ARG A O 1
ATOM 754 N N . ALA A 1 100 ? 14.352 -5.754 -4.488 1 96.56 100 ALA A N 1
ATOM 755 C CA . ALA A 1 100 ? 15.383 -5.562 -5.508 1 96.56 100 ALA A CA 1
ATOM 756 C C . ALA A 1 100 ? 16.688 -6.242 -5.102 1 96.56 100 ALA A C 1
ATOM 758 O O . ALA A 1 100 ? 17.328 -6.898 -5.922 1 96.56 100 ALA A O 1
ATOM 759 N N . PHE A 1 101 ? 17.031 -6.098 -3.838 1 96.88 101 PHE A N 1
ATOM 760 C CA . PHE A 1 101 ? 18.25 -6.719 -3.309 1 96.88 101 PHE A CA 1
ATOM 761 C C . PHE A 1 101 ? 18.156 -8.234 -3.412 1 96.88 101 PHE A C 1
ATOM 763 O O . PHE A 1 101 ? 19.125 -8.891 -3.824 1 96.88 101 PHE A O 1
ATOM 770 N N . ALA A 1 102 ? 17.031 -8.828 -3.086 1 96.31 102 ALA A N 1
ATOM 771 C CA . ALA A 1 102 ? 16.812 -10.273 -3.152 1 96.31 102 ALA A CA 1
ATOM 772 C C . ALA A 1 102 ? 16.953 -10.789 -4.582 1 96.31 102 ALA A C 1
ATOM 774 O O . ALA A 1 102 ? 17.5 -11.867 -4.809 1 96.31 102 ALA A O 1
ATOM 775 N N . ARG A 1 103 ? 16.484 -10 -5.508 1 93.81 103 ARG A N 1
ATOM 776 C CA . ARG A 1 103 ? 16.609 -10.383 -6.91 1 93.81 103 ARG A CA 1
ATOM 777 C C . ARG A 1 103 ? 18.062 -10.359 -7.359 1 93.81 103 ARG A C 1
ATOM 779 O O . ARG A 1 103 ? 18.516 -11.258 -8.07 1 93.81 103 ARG A O 1
ATOM 786 N N . LEU A 1 104 ? 18.766 -9.414 -6.852 1 93.38 104 LEU A N 1
ATOM 787 C CA . LEU A 1 104 ? 20.172 -9.242 -7.238 1 93.38 104 LEU A CA 1
ATOM 788 C C . LEU A 1 104 ? 21.031 -10.344 -6.645 1 93.38 104 LEU A C 1
ATOM 790 O O . LEU A 1 104 ? 22.062 -10.703 -7.215 1 93.38 104 LEU A O 1
ATOM 794 N N . THR A 1 105 ? 20.578 -10.852 -5.578 1 94.06 105 THR A N 1
ATOM 795 C CA . THR A 1 105 ? 21.406 -11.82 -4.879 1 94.06 105 THR A CA 1
ATOM 796 C C . THR A 1 105 ? 20.906 -13.242 -5.102 1 94.06 105 THR A C 1
ATOM 798 O O . THR A 1 105 ? 21.375 -14.188 -4.473 1 94.06 105 THR A O 1
ATOM 801 N N . SER A 1 106 ? 19.906 -13.367 -5.953 1 90.75 106 SER A N 1
ATOM 802 C CA . SER A 1 106 ? 19.375 -14.695 -6.258 1 90.75 106 SER A CA 1
ATOM 803 C C . SER A 1 106 ? 20.328 -15.469 -7.16 1 90.75 106 SER A C 1
ATOM 805 O O . SER A 1 106 ? 21.125 -14.875 -7.895 1 90.75 106 SER A O 1
ATOM 807 N N . PRO A 1 107 ? 20.266 -16.766 -7.016 1 88.06 107 PRO A N 1
ATOM 808 C CA . PRO A 1 107 ? 21.109 -17.562 -7.902 1 88.06 107 PRO A CA 1
ATOM 809 C C . PRO A 1 107 ? 20.844 -17.281 -9.383 1 88.06 107 PRO A C 1
ATOM 811 O O . PRO A 1 107 ? 19.688 -17.234 -9.812 1 88.06 107 PRO A O 1
ATOM 814 N N . GLY A 1 108 ? 21.984 -16.969 -10.141 1 88.12 108 GLY A N 1
ATOM 815 C CA . GLY A 1 108 ? 21.875 -16.75 -11.578 1 88.12 108 GLY A CA 1
ATOM 816 C C . GLY A 1 108 ? 21.453 -15.344 -11.938 1 88.12 108 GLY A C 1
ATOM 817 O O . GLY A 1 108 ? 21.141 -15.062 -13.102 1 88.12 108 GLY A O 1
ATOM 818 N N . ALA A 1 109 ? 21.422 -14.555 -10.984 1 86.12 109 ALA A N 1
ATOM 819 C CA . ALA A 1 109 ? 20.938 -13.195 -11.164 1 86.12 109 ALA A CA 1
ATOM 820 C C . ALA A 1 109 ? 21.734 -12.453 -12.234 1 86.12 109 ALA A C 1
ATOM 822 O O . ALA A 1 109 ? 21.172 -11.727 -13.047 1 86.12 109 ALA A O 1
ATOM 823 N N . ALA A 1 110 ? 22.969 -12.617 -12.227 1 83.12 110 ALA A N 1
ATOM 824 C CA . ALA A 1 110 ? 23.844 -11.906 -13.156 1 83.12 110 ALA A CA 1
ATOM 825 C C . ALA A 1 110 ? 23.422 -12.156 -14.602 1 83.12 110 ALA A C 1
ATOM 827 O O . ALA A 1 110 ? 23.375 -11.227 -15.414 1 83.12 110 ALA A O 1
ATOM 828 N N . LEU A 1 111 ? 23.109 -13.336 -14.844 1 78.56 111 LEU A N 1
ATOM 829 C CA . LEU A 1 111 ? 22.688 -13.703 -16.188 1 78.56 111 LEU A CA 1
ATOM 830 C C . LEU A 1 111 ? 21.25 -13.266 -16.453 1 78.56 111 LEU A C 1
ATOM 832 O O . LEU A 1 111 ? 20.938 -12.797 -17.547 1 78.56 111 LEU A O 1
ATOM 836 N N . LYS A 1 112 ? 20.516 -13.375 -15.43 1 82.5 112 LYS A N 1
ATOM 837 C CA . LYS A 1 112 ? 19.094 -13.109 -15.539 1 82.5 112 LYS A CA 1
ATOM 838 C C . LYS A 1 112 ? 18.828 -11.633 -15.797 1 82.5 112 LYS A C 1
ATOM 840 O O . LYS A 1 112 ? 17.906 -11.281 -16.547 1 82.5 112 LYS A O 1
ATOM 845 N N . TYR A 1 113 ? 19.688 -10.773 -15.25 1 81.38 113 TYR A N 1
ATOM 846 C CA . TYR A 1 113 ? 19.344 -9.359 -15.297 1 81.38 113 TYR A CA 1
ATOM 847 C C . TYR A 1 113 ? 20.375 -8.57 -16.094 1 81.38 113 TYR A C 1
ATOM 849 O O . TYR A 1 113 ? 20.453 -7.348 -15.984 1 81.38 113 TYR A O 1
ATOM 857 N N . GLN A 1 114 ? 21.203 -9.109 -16.766 1 71.69 114 GLN A N 1
ATOM 858 C CA . GLN A 1 114 ? 22.266 -8.492 -17.562 1 71.69 114 GLN A CA 1
ATOM 859 C C . GLN A 1 114 ? 21.688 -7.5 -18.562 1 71.69 114 GLN A C 1
ATOM 861 O O . GLN A 1 114 ? 22.234 -6.402 -18.734 1 71.69 114 GLN A O 1
ATOM 866 N N . ASP A 1 115 ? 20.531 -7.77 -19.172 1 69.69 115 ASP A N 1
ATOM 867 C CA . ASP A 1 115 ? 20.062 -6.91 -20.25 1 69.69 115 ASP A CA 1
ATOM 868 C C . ASP A 1 115 ? 18.594 -6.543 -20.047 1 69.69 115 ASP A C 1
ATOM 870 O O . ASP A 1 115 ? 17.812 -6.523 -21 1 69.69 115 ASP A O 1
ATOM 874 N N . VAL A 1 116 ? 18.391 -6.211 -18.781 1 69.81 116 VAL A N 1
ATOM 875 C CA . VAL A 1 116 ? 16.969 -5.895 -18.562 1 69.81 116 VAL A CA 1
ATOM 876 C C . VAL A 1 116 ? 16.734 -4.402 -18.781 1 69.81 116 VAL A C 1
ATOM 878 O O . VAL A 1 116 ? 17.484 -3.57 -18.266 1 69.81 116 VAL A O 1
ATOM 881 N N . PRO A 1 117 ? 15.711 -4.004 -19.594 1 62.75 117 PRO A N 1
ATOM 882 C CA . PRO A 1 117 ? 15.375 -2.594 -19.781 1 62.75 117 PRO A CA 1
ATOM 883 C C . PRO A 1 117 ? 14.922 -1.909 -18.5 1 62.75 117 PRO A C 1
ATOM 885 O O . PRO A 1 117 ? 14.406 -2.568 -17.594 1 62.75 117 PRO A O 1
ATOM 888 N N . MET A 1 118 ? 15.133 -0.555 -18.344 1 68.94 118 MET A N 1
ATOM 889 C CA . MET A 1 118 ? 14.82 0.315 -17.219 1 68.94 118 MET A CA 1
ATOM 890 C C . MET A 1 118 ? 15.727 0.017 -16.031 1 68.94 118 MET A C 1
ATOM 892 O O . MET A 1 118 ? 15.367 0.298 -14.891 1 68.94 118 MET A O 1
ATOM 896 N N . GLY A 1 119 ? 16.781 -0.77 -16.391 1 75.19 119 GLY A N 1
ATOM 897 C CA . GLY A 1 119 ? 17.906 -0.878 -15.484 1 75.19 119 GLY A CA 1
ATOM 898 C C . GLY A 1 119 ? 17.781 -2.031 -14.508 1 75.19 119 GLY A C 1
ATOM 899 O O . GLY A 1 119 ? 18.719 -2.326 -13.758 1 75.19 119 GLY A O 1
ATOM 900 N N . GLY A 1 120 ? 16.547 -2.773 -14.531 1 86.94 120 GLY A N 1
ATOM 901 C CA . GLY A 1 120 ? 16.453 -3.99 -13.742 1 86.94 120 GLY A CA 1
ATOM 902 C C . GLY A 1 120 ? 16.469 -3.734 -12.242 1 86.94 120 GLY A C 1
ATOM 903 O O . GLY A 1 120 ? 16.219 -2.609 -11.805 1 86.94 120 GLY A O 1
ATOM 904 N N . PRO A 1 121 ? 16.75 -4.746 -11.453 1 92.88 121 PRO A N 1
ATOM 905 C CA . PRO A 1 121 ? 16.688 -4.656 -9.992 1 92.88 121 PRO A CA 1
ATOM 906 C C . PRO A 1 121 ? 17.703 -3.654 -9.422 1 92.88 121 PRO A C 1
ATOM 908 O O . PRO A 1 121 ? 17.438 -3.037 -8.383 1 92.88 121 PRO A O 1
ATOM 911 N N . ALA A 1 122 ? 18.844 -3.49 -10.109 1 93.19 122 ALA A N 1
ATOM 912 C CA . ALA A 1 122 ? 19.844 -2.549 -9.617 1 93.19 122 ALA A CA 1
ATOM 913 C C . ALA A 1 122 ? 19.312 -1.118 -9.641 1 93.19 122 ALA A C 1
ATOM 915 O O . ALA A 1 122 ? 19.484 -0.371 -8.68 1 93.19 122 ALA A O 1
ATOM 916 N N . VAL A 1 123 ? 18.688 -0.707 -10.672 1 94.62 123 VAL A N 1
ATOM 917 C CA . VAL A 1 123 ? 18.125 0.63 -10.789 1 94.62 123 VAL A CA 1
ATOM 918 C C . VAL A 1 123 ? 16.984 0.793 -9.789 1 94.62 123 VAL A C 1
ATOM 920 O O . VAL A 1 123 ? 16.875 1.828 -9.125 1 94.62 123 VAL A O 1
ATOM 923 N N . HIS A 1 124 ? 16.156 -0.246 -9.633 1 95.56 124 HIS A N 1
ATOM 924 C CA . HIS A 1 124 ? 15.078 -0.2 -8.656 1 95.56 124 HIS A CA 1
ATOM 925 C C . HIS A 1 124 ? 15.625 -0.022 -7.242 1 95.56 124 HIS A C 1
ATOM 927 O O . HIS A 1 124 ? 15.086 0.763 -6.457 1 95.56 124 HIS A O 1
ATOM 933 N N . LEU A 1 125 ? 16.703 -0.683 -6.977 1 97.06 125 LEU A N 1
ATOM 934 C CA . LEU A 1 125 ? 17.328 -0.539 -5.668 1 97.06 125 LEU A CA 1
ATOM 935 C C . LEU A 1 125 ? 17.797 0.897 -5.441 1 97.06 125 LEU A C 1
ATOM 937 O O . LEU A 1 125 ? 17.516 1.484 -4.391 1 97.06 125 LEU A O 1
ATOM 941 N N . LEU A 1 126 ? 18.422 1.435 -6.434 1 97.44 126 LEU A N 1
ATOM 942 C CA . LEU A 1 126 ? 18.938 2.793 -6.316 1 97.44 126 LEU A CA 1
ATOM 943 C C . LEU A 1 126 ? 17.797 3.799 -6.18 1 97.44 126 LEU A C 1
ATOM 945 O O . LEU A 1 126 ? 17.859 4.695 -5.336 1 97.44 126 LEU A O 1
ATOM 949 N N . VAL A 1 127 ? 16.781 3.68 -6.953 1 97.94 127 VAL A N 1
ATOM 950 C CA . VAL A 1 127 ? 15.648 4.602 -6.941 1 97.94 127 VAL A CA 1
ATOM 951 C C . VAL A 1 127 ? 14.977 4.578 -5.566 1 97.94 127 VAL A C 1
ATOM 953 O O . VAL A 1 127 ? 14.695 5.633 -4.992 1 97.94 127 VAL A O 1
ATOM 956 N N . HIS A 1 128 ? 14.789 3.402 -4.996 1 98.69 128 HIS A N 1
ATOM 957 C CA . HIS A 1 128 ? 14.102 3.314 -3.715 1 98.69 128 HIS A CA 1
ATOM 958 C C . HIS A 1 128 ? 15.016 3.709 -2.564 1 98.69 128 HIS A C 1
ATOM 960 O O . HIS A 1 128 ? 14.562 4.25 -1.557 1 98.69 128 HIS A O 1
ATOM 966 N N . TRP A 1 129 ? 16.281 3.502 -2.795 1 98.62 129 TRP A N 1
ATOM 967 C CA . TRP A 1 129 ? 17.234 4.012 -1.812 1 98.62 129 TRP A CA 1
ATOM 968 C C . TRP A 1 129 ? 17.219 5.535 -1.783 1 98.62 129 TRP A C 1
ATOM 970 O O . TRP A 1 129 ? 17.188 6.145 -0.71 1 98.62 129 TRP A O 1
ATOM 980 N N . VAL A 1 130 ? 17.25 6.125 -2.904 1 98.69 130 VAL A N 1
ATOM 981 C CA . VAL A 1 130 ? 17.219 7.582 -3 1 98.69 130 VAL A CA 1
ATOM 982 C C . VAL A 1 130 ? 15.914 8.117 -2.42 1 98.69 130 VAL A C 1
ATOM 984 O O . VAL A 1 130 ? 15.914 9.078 -1.645 1 98.69 130 VAL A O 1
ATOM 987 N N . CYS A 1 131 ? 14.797 7.504 -2.787 1 98.81 131 CYS A N 1
ATOM 988 C CA . CYS A 1 131 ? 13.516 7.918 -2.232 1 98.81 131 CYS A CA 1
ATOM 989 C C . CYS A 1 131 ? 13.508 7.773 -0.715 1 98.81 131 CYS A C 1
ATOM 991 O O . CYS A 1 131 ? 13.094 8.695 -0.004 1 98.81 131 CYS A O 1
ATOM 993 N N . PHE A 1 132 ? 13.984 6.648 -0.208 1 98.94 132 PHE A N 1
ATOM 994 C CA . PHE A 1 132 ? 14.023 6.402 1.229 1 98.94 132 PHE A CA 1
ATOM 995 C C . PHE A 1 132 ? 14.867 7.449 1.937 1 98.94 132 PHE A C 1
ATOM 997 O O . PHE A 1 132 ? 14.398 8.109 2.869 1 98.94 132 PHE A O 1
ATOM 1004 N N . ALA A 1 133 ? 16.078 7.625 1.465 1 98.75 133 ALA A N 1
ATOM 1005 C CA . ALA A 1 133 ? 17.016 8.523 2.115 1 98.75 133 ALA A CA 1
ATOM 1006 C C . ALA A 1 133 ? 16.531 9.969 2.053 1 98.75 133 ALA A C 1
ATOM 1008 O O . ALA A 1 133 ? 16.625 10.703 3.037 1 98.75 133 ALA A O 1
ATOM 1009 N N . SER A 1 134 ? 16.047 10.375 0.93 1 98.75 134 SER A N 1
ATOM 1010 C CA . SER A 1 134 ? 15.609 11.766 0.778 1 98.75 134 SER A CA 1
ATOM 1011 C C . SER A 1 134 ? 14.359 12.047 1.596 1 98.75 134 SER A C 1
ATOM 1013 O O . SER A 1 134 ? 14.234 13.117 2.197 1 98.75 134 SER A O 1
ATOM 1015 N N . LEU A 1 135 ? 13.414 11.133 1.608 1 98.88 135 LEU A N 1
ATOM 1016 C CA . LEU A 1 135 ? 12.227 11.312 2.441 1 98.88 135 LEU A CA 1
ATOM 1017 C C . LEU A 1 135 ? 12.602 11.336 3.92 1 98.88 135 LEU A C 1
ATOM 1019 O O . LEU A 1 135 ? 12.07 12.141 4.684 1 98.88 135 LEU A O 1
ATOM 1023 N N . LEU A 1 136 ? 13.469 10.422 4.297 1 98.69 136 LEU A N 1
ATOM 1024 C CA . LEU A 1 136 ? 13.938 10.398 5.68 1 98.69 136 LEU A CA 1
ATOM 1025 C C . LEU A 1 136 ? 14.57 11.727 6.062 1 98.69 136 LEU A C 1
ATOM 1027 O O . LEU A 1 136 ? 14.266 12.281 7.125 1 98.69 136 LEU A O 1
ATOM 1031 N N . CYS A 1 137 ? 15.375 12.242 5.191 1 98.19 137 CYS A N 1
ATOM 1032 C CA . CYS A 1 137 ? 16.016 13.531 5.434 1 98.19 137 CYS A CA 1
ATOM 1033 C C . CYS A 1 137 ? 14.984 14.641 5.523 1 98.19 137 CYS A C 1
ATOM 1035 O O . CYS A 1 137 ? 15.062 15.492 6.41 1 98.19 137 CYS A O 1
ATOM 1037 N N . SER A 1 138 ? 14.07 14.609 4.566 1 97.62 138 SER A N 1
ATOM 1038 C CA . SER A 1 138 ? 13 15.602 4.578 1 97.62 138 SER A CA 1
ATOM 1039 C C . SER A 1 138 ? 12.211 15.547 5.883 1 97.62 138 SER A C 1
ATOM 1041 O O . SER A 1 138 ? 11.859 16.578 6.441 1 97.62 138 SER A O 1
ATOM 1043 N N . ALA A 1 139 ? 11.922 14.391 6.383 1 98.19 139 ALA A N 1
ATOM 1044 C CA . ALA A 1 139 ? 11.164 14.227 7.621 1 98.19 139 ALA A CA 1
ATOM 1045 C C . ALA A 1 139 ? 11.953 14.758 8.82 1 98.19 139 ALA A C 1
ATOM 1047 O O . ALA A 1 139 ? 11.391 15.391 9.711 1 98.19 139 ALA A O 1
ATOM 1048 N N . LEU A 1 140 ? 13.211 14.531 8.828 1 97.12 140 LEU A N 1
ATOM 1049 C CA . LEU A 1 140 ? 14.039 14.844 9.984 1 97.12 140 LEU A CA 1
ATOM 1050 C C . LEU A 1 140 ? 14.453 16.312 9.977 1 97.12 140 LEU A C 1
ATOM 1052 O O . LEU A 1 140 ? 14.562 16.938 11.039 1 97.12 140 LEU A O 1
ATOM 1056 N N . PHE A 1 141 ? 14.586 16.922 8.742 1 94.62 141 PHE A N 1
ATOM 1057 C CA . PHE A 1 141 ? 15.211 18.234 8.688 1 94.62 141 PHE A CA 1
ATOM 1058 C C . PHE A 1 141 ? 14.328 19.219 7.938 1 94.62 141 PHE A C 1
ATOM 1060 O O . PHE A 1 141 ? 14.688 20.391 7.785 1 94.62 141 PHE A O 1
ATOM 1067 N N . GLY A 1 142 ? 13.266 18.875 7.461 1 92.12 142 GLY A N 1
ATOM 1068 C CA . GLY A 1 142 ? 12.453 19.703 6.59 1 92.12 142 GLY A CA 1
ATOM 1069 C C . GLY A 1 142 ? 11.625 20.734 7.344 1 92.12 142 GLY A C 1
ATOM 1070 O O . GLY A 1 142 ? 10.914 21.531 6.734 1 92.12 142 GLY A O 1
ATOM 1071 N N . GLY A 1 143 ? 11.648 20.641 8.672 1 89.88 143 GLY A N 1
ATOM 1072 C CA . GLY A 1 143 ? 10.898 21.578 9.492 1 89.88 143 GLY A CA 1
ATOM 1073 C C . GLY A 1 143 ? 11.555 22.953 9.578 1 89.88 143 GLY A C 1
ATOM 1074 O O . GLY A 1 143 ? 12.734 23.109 9.258 1 89.88 143 GLY A O 1
ATOM 1075 N N . MET B 1 1 ? -19.516 16.484 13.516 1 82.31 1 MET B N 1
ATOM 1076 C CA . MET B 1 1 ? -19.406 15.086 13.898 1 82.31 1 MET B CA 1
ATOM 1077 C C . MET B 1 1 ? -18.609 14.938 15.188 1 82.31 1 MET B C 1
ATOM 1079 O O . MET B 1 1 ? -17.609 15.625 15.391 1 82.31 1 MET B O 1
ATOM 1083 N N . PRO B 1 2 ? -19.203 14.18 16.062 1 87.12 2 PRO B N 1
ATOM 1084 C CA . PRO B 1 2 ? -18.438 13.969 17.297 1 87.12 2 PRO B CA 1
ATOM 1085 C C . PRO B 1 2 ? -17.047 13.391 17.031 1 87.12 2 PRO B C 1
ATOM 1087 O O . PRO B 1 2 ? -16.859 12.641 16.078 1 87.12 2 PRO B O 1
ATOM 1090 N N . LEU B 1 3 ? -16.141 13.789 17.812 1 86.94 3 LEU B N 1
ATOM 1091 C CA . LEU B 1 3 ? -14.742 13.422 17.688 1 86.94 3 LEU B CA 1
ATOM 1092 C C . LEU B 1 3 ? -14.594 11.906 17.531 1 86.94 3 LEU B C 1
ATOM 1094 O O . LEU B 1 3 ? -13.875 11.438 16.641 1 86.94 3 LEU B O 1
ATOM 1098 N N . LEU B 1 4 ? -15.195 11.18 18.391 1 86.69 4 LEU B N 1
ATOM 1099 C CA . LEU B 1 4 ? -15.086 9.727 18.359 1 86.69 4 LEU B CA 1
ATOM 1100 C C . LEU B 1 4 ? -15.562 9.172 17.031 1 86.69 4 LEU B C 1
ATOM 1102 O O . LEU B 1 4 ? -14.906 8.305 16.438 1 86.69 4 LEU B O 1
ATOM 1106 N N . LEU B 1 5 ? -16.656 9.688 16.516 1 91.31 5 LEU B N 1
ATOM 1107 C CA . LEU B 1 5 ? -17.203 9.203 15.258 1 91.31 5 LEU B CA 1
ATOM 1108 C C . LEU B 1 5 ? -16.328 9.609 14.086 1 91.31 5 LEU B C 1
ATOM 1110 O O . LEU B 1 5 ? -16.234 8.891 13.086 1 91.31 5 LEU B O 1
ATOM 1114 N N . ALA B 1 6 ? -15.672 10.648 14.25 1 94.62 6 ALA B N 1
ATOM 1115 C CA . ALA B 1 6 ? -14.828 11.164 13.18 1 94.62 6 ALA B CA 1
ATOM 1116 C C . ALA B 1 6 ? -13.531 10.359 13.07 1 94.62 6 ALA B C 1
ATOM 1118 O O . ALA B 1 6 ? -12.977 10.203 11.984 1 94.62 6 ALA B O 1
ATOM 1119 N N . LYS B 1 7 ? -13.102 9.852 14.156 1 96.5 7 LYS B N 1
ATOM 1120 C CA . LYS B 1 7 ? -11.773 9.242 14.141 1 96.5 7 LYS B CA 1
ATOM 1121 C C . LYS B 1 7 ? -11.867 7.723 14.234 1 96.5 7 LYS B C 1
ATOM 1123 O O . LYS B 1 7 ? -10.906 7.016 13.93 1 96.5 7 LYS B O 1
ATOM 1128 N N . LEU B 1 8 ? -13.016 7.23 14.594 1 97.56 8 LEU B N 1
ATOM 1129 C CA . LEU B 1 8 ? -13.211 5.793 14.742 1 97.56 8 LEU B CA 1
ATOM 1130 C C . LEU B 1 8 ? -12.852 5.066 13.445 1 97.56 8 LEU B C 1
ATOM 1132 O O . LEU B 1 8 ? -12.234 4 13.477 1 97.56 8 LEU B O 1
ATOM 1136 N N . PRO B 1 9 ? -13.234 5.531 12.281 1 98.62 9 PRO B N 1
ATOM 1137 C CA . PRO B 1 9 ? -12.898 4.844 11.031 1 98.62 9 PRO B CA 1
ATOM 1138 C C . PRO B 1 9 ? -11.391 4.652 10.859 1 98.62 9 PRO B C 1
ATOM 1140 O O . PRO B 1 9 ? -10.953 3.676 10.242 1 98.62 9 PRO B O 1
ATOM 1143 N N . LEU B 1 10 ? -10.586 5.566 11.414 1 98.81 10 LEU B N 1
ATOM 1144 C CA . LEU B 1 10 ? -9.133 5.41 11.359 1 98.81 10 LEU B CA 1
ATOM 1145 C C . LEU B 1 10 ? -8.688 4.211 12.188 1 98.81 10 LEU B C 1
ATOM 1147 O O . LEU B 1 10 ? -7.777 3.48 11.789 1 98.81 10 LEU B O 1
ATOM 1151 N N . VAL B 1 11 ? -9.32 4.031 13.281 1 98.75 11 VAL B N 1
ATOM 1152 C CA . VAL B 1 11 ? -9.016 2.879 14.125 1 98.75 11 VAL B CA 1
ATOM 1153 C C . VAL B 1 11 ? -9.398 1.591 13.398 1 98.75 11 VAL B C 1
ATOM 1155 O O . VAL B 1 11 ? -8.656 0.608 13.43 1 98.75 11 VAL B O 1
ATOM 1158 N N . LEU B 1 12 ? -10.555 1.605 12.75 1 98.75 12 LEU B N 1
ATOM 1159 C CA . LEU B 1 12 ? -10.992 0.45 11.977 1 98.75 12 LEU B CA 1
ATOM 1160 C C . LEU B 1 12 ? -10.016 0.146 10.852 1 98.75 12 LEU B C 1
ATOM 1162 O O . LEU B 1 12 ? -9.672 -1.015 10.617 1 98.75 12 LEU B O 1
ATOM 1166 N N . HIS B 1 13 ? -9.586 1.129 10.156 1 98.88 13 HIS B N 1
ATOM 1167 C CA . HIS B 1 13 ? -8.586 0.978 9.109 1 98.88 13 HIS B CA 1
ATOM 1168 C C . HIS B 1 13 ? -7.316 0.328 9.656 1 98.88 13 HIS B C 1
ATOM 1170 O O . HIS B 1 13 ? -6.812 -0.639 9.078 1 98.88 13 HIS B O 1
ATOM 1176 N N . ILE B 1 14 ? -6.797 0.86 10.758 1 98.94 14 ILE B N 1
ATOM 1177 C CA . ILE B 1 14 ? -5.559 0.354 11.344 1 98.94 14 ILE B CA 1
ATOM 1178 C C . ILE B 1 14 ? -5.738 -1.108 11.75 1 98.94 14 ILE B C 1
ATOM 1180 O O . ILE B 1 14 ? -4.871 -1.943 11.477 1 98.94 14 ILE B O 1
ATOM 1184 N N . ALA B 1 15 ? -6.855 -1.422 12.359 1 98.69 15 ALA B N 1
ATOM 1185 C CA . ALA B 1 15 ? -7.117 -2.795 12.789 1 98.69 15 ALA B CA 1
ATOM 1186 C C . ALA B 1 15 ? -7.176 -3.736 11.586 1 98.69 15 ALA B C 1
ATOM 1188 O O . ALA B 1 15 ? -6.504 -4.773 11.57 1 98.69 15 ALA B O 1
ATOM 1189 N N . ALA B 1 16 ? -7.953 -3.387 10.578 1 98.19 16 ALA B N 1
ATOM 1190 C CA . ALA B 1 16 ? -8.125 -4.223 9.398 1 98.19 16 ALA B CA 1
ATOM 1191 C C . ALA B 1 16 ? -6.801 -4.414 8.664 1 98.19 16 ALA B C 1
ATOM 1193 O O . ALA B 1 16 ? -6.43 -5.543 8.328 1 98.19 16 ALA B O 1
ATOM 1194 N N . GLU B 1 17 ? -6.047 -3.355 8.508 1 98.69 17 GLU B N 1
ATOM 1195 C CA . GLU B 1 17 ? -4.832 -3.424 7.703 1 98.69 17 GLU B CA 1
ATOM 1196 C C . GLU B 1 17 ? -3.686 -4.051 8.492 1 98.69 17 GLU B C 1
ATOM 1198 O O . GLU B 1 17 ? -2.74 -4.582 7.906 1 98.69 17 GLU B O 1
ATOM 1203 N N . THR B 1 18 ? -3.719 -3.959 9.812 1 98.62 18 THR B N 1
ATOM 1204 C CA . THR B 1 18 ? -2.748 -4.711 10.602 1 98.62 18 THR B CA 1
ATOM 1205 C C . THR B 1 18 ? -2.914 -6.211 10.375 1 98.62 18 THR B C 1
ATOM 1207 O O . THR B 1 18 ? -1.929 -6.926 10.18 1 98.62 18 THR B O 1
ATOM 1210 N N . GLY B 1 19 ? -4.195 -6.684 10.43 1 96.56 19 GLY B N 1
ATOM 1211 C CA . GLY B 1 19 ? -4.449 -8.078 10.125 1 96.56 19 GLY B CA 1
ATOM 1212 C C . GLY B 1 19 ? -3.982 -8.484 8.742 1 96.56 19 GLY B C 1
ATOM 1213 O O . GLY B 1 19 ? -3.312 -9.508 8.578 1 96.56 19 GLY B O 1
ATOM 1214 N N . ALA B 1 20 ? -4.32 -7.695 7.773 1 97.25 20 ALA B N 1
ATOM 1215 C CA . ALA B 1 20 ? -3.922 -7.977 6.395 1 97.25 20 ALA B CA 1
ATOM 1216 C C . ALA B 1 20 ? -2.402 -7.961 6.25 1 97.25 20 ALA B C 1
ATOM 1218 O O . ALA B 1 20 ? -1.819 -8.883 5.668 1 97.25 20 ALA B O 1
ATOM 1219 N N . ALA B 1 21 ? -1.743 -6.938 6.789 1 98.5 21 ALA B N 1
ATOM 1220 C CA . ALA B 1 21 ? -0.29 -6.824 6.703 1 98.5 21 ALA B CA 1
ATOM 1221 C C . ALA B 1 21 ? 0.393 -8.039 7.324 1 98.5 21 ALA B C 1
ATOM 1223 O O . ALA B 1 21 ? 1.357 -8.57 6.766 1 98.5 21 ALA B O 1
ATOM 1224 N N . ASN B 1 22 ? -0.09 -8.453 8.438 1 97.62 22 ASN B N 1
ATOM 1225 C CA . ASN B 1 22 ? 0.47 -9.625 9.094 1 97.62 22 ASN B CA 1
ATOM 1226 C C . ASN B 1 22 ? 0.379 -10.867 8.203 1 97.62 22 ASN B C 1
ATOM 1228 O O . ASN B 1 22 ? 1.343 -11.625 8.086 1 97.62 22 ASN B O 1
ATOM 1232 N N . SER B 1 23 ? -0.748 -11.055 7.582 1 96.44 23 SER B N 1
ATOM 1233 C CA . SER B 1 23 ? -0.945 -12.188 6.684 1 96.44 23 SER B CA 1
ATOM 1234 C C . SER B 1 23 ? -0.008 -12.117 5.484 1 96.44 23 SER B C 1
ATOM 1236 O O . SER B 1 23 ? 0.615 -13.117 5.113 1 96.44 23 SER B O 1
ATOM 1238 N N . PHE B 1 24 ? 0.225 -10.945 4.887 1 97.62 24 PHE B N 1
ATOM 1239 C CA . PHE B 1 24 ? 1.043 -10.781 3.688 1 97.62 24 PHE B CA 1
ATOM 1240 C C . PHE B 1 24 ? 2.525 -10.859 4.031 1 97.62 24 PHE B C 1
ATOM 1242 O O . PHE B 1 24 ? 3.338 -11.289 3.213 1 97.62 24 PHE B O 1
ATOM 1249 N N . LEU B 1 25 ? 2.873 -10.492 5.266 1 98.31 25 LEU B N 1
ATOM 1250 C CA . LEU B 1 25 ? 4.281 -10.461 5.645 1 98.31 25 LEU B CA 1
ATOM 1251 C C . LEU B 1 25 ? 4.715 -11.789 6.246 1 98.31 25 LEU B C 1
ATOM 1253 O O . LEU B 1 25 ? 5.781 -12.312 5.914 1 98.31 25 LEU B O 1
ATOM 1257 N N . ARG B 1 26 ? 3.906 -12.414 7.098 1 97.56 26 ARG B N 1
ATOM 1258 C CA . ARG B 1 26 ? 4.348 -13.57 7.871 1 97.56 26 ARG B CA 1
ATOM 1259 C C . ARG B 1 26 ? 3.834 -14.867 7.258 1 97.56 26 ARG B C 1
ATOM 1261 O O . ARG B 1 26 ? 4.453 -15.922 7.414 1 97.56 26 ARG B O 1
ATOM 1268 N N . ASN B 1 27 ? 2.693 -14.766 6.562 1 95.38 27 ASN B N 1
ATOM 1269 C CA . ASN B 1 27 ? 2.104 -15.945 5.949 1 95.38 27 ASN B CA 1
ATOM 1270 C C . ASN B 1 27 ? 1.705 -15.695 4.5 1 95.38 27 ASN B C 1
ATOM 1272 O O . ASN B 1 27 ? 0.571 -15.969 4.105 1 95.38 27 ASN B O 1
ATOM 1276 N N . PRO B 1 28 ? 2.688 -15.258 3.705 1 95.56 28 PRO B N 1
ATOM 1277 C CA . PRO B 1 28 ? 2.332 -14.859 2.34 1 95.56 28 PRO B CA 1
ATOM 1278 C C . PRO B 1 28 ? 1.764 -16.016 1.522 1 95.56 28 PRO B C 1
ATOM 1280 O O . PRO B 1 28 ? 0.958 -15.797 0.613 1 95.56 28 PRO B O 1
ATOM 1283 N N . ARG B 1 29 ? 2.008 -17.281 1.86 1 93.75 29 ARG B N 1
ATOM 1284 C CA . ARG B 1 29 ? 1.608 -18.438 1.052 1 93.75 29 ARG B CA 1
ATOM 1285 C C . ARG B 1 29 ? 0.151 -18.797 1.307 1 93.75 29 ARG B C 1
ATOM 1287 O O . ARG B 1 29 ? -0.443 -19.562 0.546 1 93.75 29 ARG B O 1
ATOM 1294 N N . THR B 1 30 ? -0.442 -18.188 2.375 1 91.12 30 THR B N 1
ATOM 1295 C CA . THR B 1 30 ? -1.888 -18.297 2.539 1 91.12 30 THR B CA 1
ATOM 1296 C C . THR B 1 30 ? -2.613 -17.359 1.563 1 91.12 30 THR B C 1
ATOM 1298 O O . THR B 1 30 ? -3.793 -17.562 1.271 1 91.12 30 THR B O 1
ATOM 1301 N N . GLN B 1 31 ? -1.894 -16.328 1.088 1 90.06 31 GLN B N 1
ATOM 1302 C CA . GLN B 1 31 ? -2.463 -15.352 0.161 1 90.06 31 GLN B CA 1
ATOM 1303 C C . GLN B 1 31 ? -2.229 -15.773 -1.288 1 90.06 31 GLN B C 1
ATOM 1305 O O . GLN B 1 31 ? -3.1 -15.594 -2.141 1 90.06 31 GLN B O 1
ATOM 1310 N N . LEU B 1 32 ? -1.045 -16.281 -1.535 1 92 32 LEU B N 1
ATOM 1311 C CA . LEU B 1 32 ? -0.646 -16.656 -2.889 1 92 32 LEU B CA 1
ATOM 1312 C C . LEU B 1 32 ? 0.304 -17.844 -2.867 1 92 32 LEU B C 1
ATOM 1314 O O . LEU B 1 32 ? 1.52 -17.672 -2.746 1 92 32 LEU B O 1
ATOM 1318 N N . ARG B 1 33 ? -0.278 -19.031 -2.998 1 90.69 33 ARG B N 1
ATOM 1319 C CA . ARG B 1 33 ? 0.521 -20.25 -3.041 1 90.69 33 ARG B CA 1
ATOM 1320 C C . ARG B 1 33 ? 0.671 -20.75 -4.473 1 90.69 33 ARG B C 1
ATOM 1322 O O . ARG B 1 33 ? -0.324 -20.969 -5.168 1 90.69 33 ARG B O 1
ATOM 1329 N N . ILE B 1 34 ? 1.838 -20.828 -4.883 1 88.81 34 ILE B N 1
ATOM 1330 C CA . ILE B 1 34 ? 2.146 -21.375 -6.195 1 88.81 34 ILE B CA 1
ATOM 1331 C C . ILE B 1 34 ? 2.715 -22.781 -6.043 1 88.81 34 ILE B C 1
ATOM 1333 O O . ILE B 1 34 ? 3.801 -22.969 -5.484 1 88.81 34 ILE B O 1
ATOM 1337 N N . ARG B 1 35 ? 2.074 -23.766 -6.484 1 81.19 35 ARG B N 1
ATOM 1338 C CA . ARG B 1 35 ? 2.438 -25.172 -6.285 1 81.19 35 ARG B CA 1
ATOM 1339 C C . ARG B 1 35 ? 3.297 -25.672 -7.438 1 81.19 35 ARG B C 1
ATOM 1341 O O . ARG B 1 35 ? 3.146 -25.234 -8.578 1 81.19 35 ARG B O 1
ATOM 1348 N N . GLY B 1 36 ? 4.039 -26.5 -7.098 1 75.56 36 GLY B N 1
ATOM 1349 C CA . GLY B 1 36 ? 4.895 -27.203 -8.039 1 75.56 36 GLY B CA 1
ATOM 1350 C C . GLY B 1 36 ? 6.367 -26.891 -7.859 1 75.56 36 GLY B C 1
ATOM 1351 O O . GLY B 1 36 ? 6.734 -25.75 -7.594 1 75.56 36 GLY B O 1
ATOM 1352 N N . ALA B 1 37 ? 7.109 -27.922 -7.836 1 63.56 37 ALA B N 1
ATOM 1353 C CA . ALA B 1 37 ? 8.547 -27.875 -7.574 1 63.56 37 ALA B CA 1
ATOM 1354 C C . ALA B 1 37 ? 9.242 -26.922 -8.547 1 63.56 37 ALA B C 1
ATOM 1356 O O . ALA B 1 37 ? 10.172 -26.203 -8.172 1 63.56 37 ALA B O 1
ATOM 1357 N N . ASP B 1 38 ? 8.758 -26.812 -9.617 1 71.25 38 ASP B N 1
ATOM 1358 C CA . ASP B 1 38 ? 9.43 -26.062 -10.672 1 71.25 38 ASP B CA 1
ATOM 1359 C C . ASP B 1 38 ? 9.117 -24.578 -10.57 1 71.25 38 ASP B C 1
ATOM 1361 O O . ASP B 1 38 ? 9.656 -23.766 -11.328 1 71.25 38 ASP B O 1
ATOM 1365 N N . HIS B 1 39 ? 8.547 -24.25 -9.312 1 82.75 39 HIS B N 1
ATOM 1366 C CA . HIS B 1 39 ? 8.117 -22.859 -9.273 1 82.75 39 HIS B CA 1
ATOM 1367 C C . HIS B 1 39 ? 8.656 -22.156 -8.023 1 82.75 39 HIS B C 1
ATOM 1369 O O . HIS B 1 39 ? 8.047 -21.203 -7.535 1 82.75 39 HIS B O 1
ATOM 1375 N N . ALA B 1 40 ? 9.766 -22.625 -7.578 1 86.38 40 ALA B N 1
ATOM 1376 C CA . ALA B 1 40 ? 10.336 -22.031 -6.367 1 86.38 40 ALA B CA 1
ATOM 1377 C C . ALA B 1 40 ? 10.688 -20.562 -6.59 1 86.38 40 ALA B C 1
ATOM 1379 O O . ALA B 1 40 ? 10.469 -19.734 -5.711 1 86.38 40 ALA B O 1
ATOM 1380 N N . ASP B 1 41 ? 11.188 -20.312 -7.676 1 88.5 41 ASP B N 1
ATOM 1381 C CA . ASP B 1 41 ? 11.578 -18.938 -7.98 1 88.5 41 ASP B CA 1
ATOM 1382 C C . ASP B 1 41 ? 10.359 -18.031 -8.078 1 88.5 41 ASP B C 1
ATOM 1384 O O . ASP B 1 41 ? 10.383 -16.891 -7.59 1 88.5 41 ASP B O 1
ATOM 1388 N N . VAL B 1 42 ? 9.375 -18.531 -8.656 1 92.62 42 VAL B N 1
ATOM 1389 C C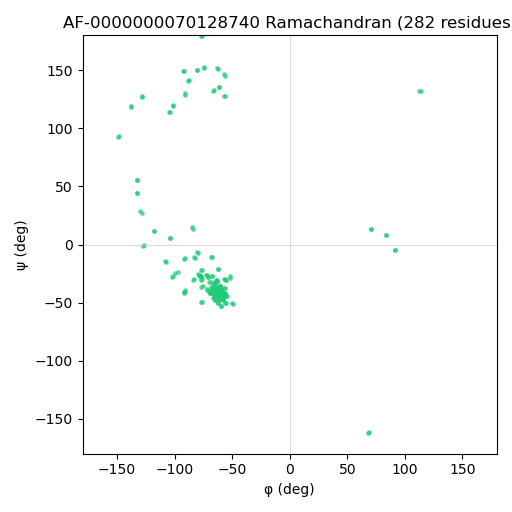A . VAL B 1 42 ? 8.156 -17.734 -8.805 1 92.62 42 VAL B CA 1
ATOM 1390 C C . VAL B 1 42 ? 7.5 -17.547 -7.441 1 92.62 42 VAL B C 1
ATOM 1392 O O . VAL B 1 42 ? 6.992 -16.469 -7.141 1 92.62 42 VAL B O 1
ATOM 1395 N N . GLN B 1 43 ? 7.508 -18.609 -6.605 1 94.75 43 GLN B N 1
ATOM 1396 C CA . GLN B 1 43 ? 6.977 -18.469 -5.254 1 94.75 43 GLN B CA 1
ATOM 1397 C C . GLN B 1 43 ? 7.75 -17.422 -4.465 1 94.75 43 GLN B C 1
ATOM 1399 O O . GLN B 1 43 ? 7.16 -16.641 -3.725 1 94.75 43 GLN B O 1
ATOM 1404 N N . ARG B 1 44 ? 9.039 -17.453 -4.613 1 94.25 44 ARG B N 1
ATOM 1405 C CA . ARG B 1 44 ? 9.852 -16.453 -3.918 1 94.25 44 ARG B CA 1
ATOM 1406 C C . ARG B 1 44 ? 9.469 -15.047 -4.344 1 94.25 44 ARG B C 1
ATOM 1408 O O . ARG B 1 44 ? 9.344 -14.148 -3.504 1 94.25 44 ARG B O 1
ATOM 1415 N N . GLU B 1 45 ? 9.266 -14.836 -5.645 1 95 45 GLU B N 1
ATOM 1416 C CA . GLU B 1 45 ? 8.844 -13.531 -6.145 1 95 45 GLU B CA 1
ATOM 1417 C C . GLU B 1 45 ? 7.473 -13.148 -5.594 1 95 45 GLU B C 1
ATOM 1419 O O . GLU B 1 45 ? 7.254 -11.992 -5.207 1 95 45 GLU B O 1
ATOM 1424 N N . ALA B 1 46 ? 6.625 -14.094 -5.547 1 96.31 46 ALA B N 1
ATOM 1425 C CA . ALA B 1 46 ? 5.297 -13.859 -4.988 1 96.31 46 ALA B CA 1
ATOM 1426 C C . ALA B 1 46 ? 5.387 -13.445 -3.521 1 96.31 46 ALA B C 1
ATOM 1428 O O . ALA B 1 46 ? 4.676 -12.531 -3.086 1 96.31 46 ALA B O 1
ATOM 1429 N N . ASP B 1 47 ? 6.266 -14.094 -2.779 1 97.69 47 ASP B N 1
ATOM 1430 C CA . ASP B 1 47 ? 6.473 -13.742 -1.378 1 97.69 47 ASP B CA 1
ATOM 1431 C C . ASP B 1 47 ? 6.953 -12.297 -1.239 1 97.69 47 ASP B C 1
ATOM 1433 O O . ASP B 1 47 ? 6.516 -11.578 -0.341 1 97.69 47 ASP B O 1
ATOM 1437 N N . LEU B 1 48 ? 7.766 -11.922 -2.098 1 97.88 48 LEU B N 1
ATOM 1438 C CA . LEU B 1 48 ? 8.336 -10.578 -2.047 1 97.88 48 LEU B CA 1
ATOM 1439 C C . LEU B 1 48 ? 7.285 -9.531 -2.422 1 97.88 48 LEU B C 1
ATOM 1441 O O . LEU B 1 48 ? 7.242 -8.453 -1.832 1 97.88 48 LEU B O 1
ATOM 1445 N N . VAL B 1 49 ? 6.477 -9.836 -3.375 1 98.06 49 VAL B N 1
ATOM 1446 C CA . VAL B 1 49 ? 5.383 -8.938 -3.736 1 98.06 49 VAL B CA 1
ATOM 1447 C C . VAL B 1 49 ? 4.406 -8.812 -2.568 1 98.06 49 VAL B C 1
ATOM 1449 O O . VAL B 1 49 ? 3.932 -7.719 -2.262 1 98.06 49 VAL B O 1
ATOM 1452 N N . CYS B 1 50 ? 4.156 -9.922 -1.926 1 98.38 50 CYS B N 1
ATOM 1453 C CA . CYS B 1 50 ? 3.311 -9.898 -0.737 1 98.38 50 CYS B CA 1
ATOM 1454 C C . CYS B 1 50 ? 3.926 -9.031 0.351 1 98.38 50 CYS B C 1
ATOM 1456 O O . CYS B 1 50 ? 3.223 -8.25 1.002 1 98.38 50 CYS B O 1
ATOM 1458 N N . ALA B 1 51 ? 5.188 -9.156 0.505 1 98.69 51 ALA B N 1
ATOM 1459 C CA . ALA B 1 51 ? 5.871 -8.328 1.499 1 98.69 51 ALA B CA 1
ATOM 1460 C C . ALA B 1 51 ? 5.758 -6.848 1.154 1 98.69 51 ALA B C 1
ATOM 1462 O O . ALA B 1 51 ? 5.598 -6.008 2.043 1 98.69 51 ALA B O 1
ATOM 1463 N N . ASN B 1 52 ? 5.828 -6.527 -0.119 1 98.81 52 ASN B N 1
ATOM 1464 C CA . ASN B 1 52 ? 5.621 -5.156 -0.562 1 98.81 52 ASN B CA 1
ATOM 1465 C C . ASN B 1 52 ? 4.23 -4.648 -0.182 1 98.81 52 ASN B C 1
ATOM 1467 O O . ASN B 1 52 ? 4.09 -3.533 0.325 1 98.81 52 ASN B O 1
ATOM 1471 N N . LEU B 1 53 ? 3.283 -5.48 -0.429 1 98.81 53 LEU B N 1
ATOM 1472 C CA . LEU B 1 53 ? 1.92 -5.094 -0.085 1 98.81 53 LEU B CA 1
ATOM 1473 C C . LEU B 1 53 ? 1.763 -4.941 1.424 1 98.81 53 LEU B C 1
ATOM 1475 O O . LEU B 1 53 ? 1.215 -3.941 1.896 1 98.81 53 LEU B O 1
ATOM 1479 N N . GLY B 1 54 ? 2.25 -5.914 2.148 1 98.81 54 GLY B N 1
ATOM 1480 C CA . GLY B 1 54 ? 2.213 -5.789 3.598 1 98.81 54 GLY B CA 1
ATOM 1481 C C . GLY B 1 54 ? 2.873 -4.523 4.105 1 98.81 54 GLY B C 1
ATOM 1482 O O . GLY B 1 54 ? 2.346 -3.857 4.996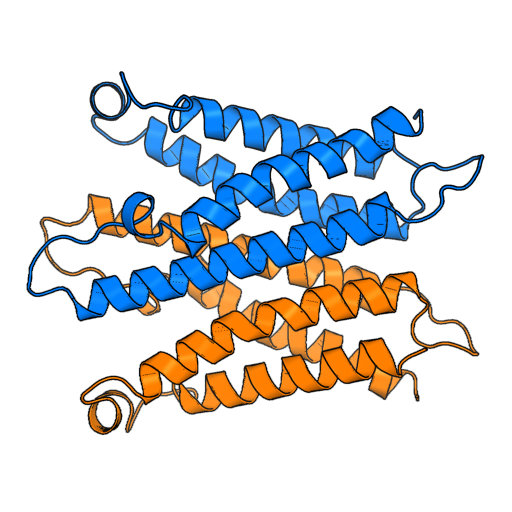 1 98.81 54 GLY B O 1
ATOM 1483 N N . GLY B 1 55 ? 4.039 -4.215 3.545 1 98.88 55 GLY B N 1
ATOM 1484 C CA . GLY B 1 55 ? 4.734 -2.988 3.902 1 98.88 55 GLY B CA 1
ATOM 1485 C C . GLY B 1 55 ? 3.941 -1.735 3.578 1 98.88 55 GLY B C 1
ATOM 1486 O O . GLY B 1 55 ? 3.926 -0.783 4.359 1 98.88 55 GLY B O 1
ATOM 1487 N N . ALA B 1 56 ? 3.334 -1.742 2.424 1 98.94 56 ALA B N 1
ATOM 1488 C CA . ALA B 1 56 ? 2.502 -0.606 2.035 1 98.94 56 ALA B CA 1
ATOM 1489 C C . ALA B 1 56 ? 1.333 -0.427 3 1 98.94 56 ALA B C 1
ATOM 1491 O O . ALA B 1 56 ? 0.993 0.699 3.371 1 98.94 56 ALA B O 1
ATOM 1492 N N . LEU B 1 57 ? 0.737 -1.51 3.422 1 98.94 57 LEU B N 1
ATOM 1493 C CA . LEU B 1 57 ? -0.377 -1.451 4.359 1 98.94 57 LEU B CA 1
ATOM 1494 C C . LEU B 1 57 ? 0.078 -0.905 5.711 1 98.94 57 LEU B C 1
ATOM 1496 O O . LEU B 1 57 ? -0.615 -0.086 6.32 1 98.94 57 LEU B O 1
ATOM 1500 N N . LEU B 1 58 ? 1.225 -1.339 6.129 1 98.88 58 LEU B N 1
ATOM 1501 C CA . LEU B 1 58 ? 1.775 -0.808 7.371 1 98.88 58 LEU B CA 1
ATOM 1502 C C . LEU B 1 58 ? 2.025 0.692 7.258 1 98.88 58 LEU B C 1
ATOM 1504 O O . LEU B 1 58 ? 1.813 1.436 8.219 1 98.88 58 LEU B O 1
ATOM 1508 N N . THR B 1 59 ? 2.496 1.1 6.121 1 98.94 59 THR B N 1
ATOM 1509 C CA . THR B 1 59 ? 2.719 2.52 5.871 1 98.94 59 THR B CA 1
ATOM 1510 C C . THR B 1 59 ? 1.414 3.303 6 1 98.94 59 THR B C 1
ATOM 1512 O O . THR B 1 59 ? 1.382 4.367 6.617 1 98.94 59 THR B O 1
ATOM 1515 N N . THR B 1 60 ? 0.31 2.773 5.453 1 98.94 60 THR B N 1
ATOM 1516 C CA . THR B 1 60 ? -0.973 3.457 5.574 1 98.94 60 THR B CA 1
ATOM 1517 C C . THR B 1 60 ? -1.423 3.504 7.031 1 98.94 60 THR B C 1
ATOM 1519 O O . THR B 1 60 ? -2.064 4.465 7.457 1 98.94 60 THR B O 1
ATOM 1522 N N . ASN B 1 61 ? -1.073 2.49 7.809 1 98.94 61 ASN B N 1
ATOM 1523 C CA . ASN B 1 61 ? -1.363 2.496 9.242 1 98.94 61 ASN B CA 1
ATOM 1524 C C . ASN B 1 61 ? -0.607 3.609 9.961 1 98.94 61 ASN B C 1
ATOM 1526 O O . ASN B 1 61 ? -1.158 4.27 10.844 1 98.94 61 ASN B O 1
ATOM 1530 N N . LEU B 1 62 ? 0.628 3.76 9.594 1 98.94 62 LEU B N 1
ATOM 1531 C CA . LEU B 1 62 ? 1.408 4.836 10.195 1 98.94 62 LEU B CA 1
ATOM 1532 C C . LEU B 1 62 ? 0.801 6.195 9.875 1 98.94 62 LEU B C 1
ATOM 1534 O O . LEU B 1 62 ? 0.707 7.062 10.75 1 98.94 62 LEU B O 1
ATOM 1538 N N . VAL B 1 63 ? 0.397 6.371 8.648 1 98.94 63 VAL B N 1
ATOM 1539 C CA . VAL B 1 63 ? -0.263 7.605 8.242 1 98.94 63 VAL B CA 1
ATOM 1540 C C . VAL B 1 63 ? -1.542 7.801 9.055 1 98.94 63 VAL B C 1
ATOM 1542 O O . VAL B 1 63 ? -1.794 8.891 9.578 1 98.94 63 VAL B O 1
ATOM 1545 N N . ALA B 1 64 ? -2.316 6.754 9.156 1 98.88 64 ALA B N 1
ATOM 1546 C CA . ALA B 1 64 ? -3.559 6.816 9.922 1 98.88 64 ALA B CA 1
ATOM 1547 C C . ALA B 1 64 ? -3.285 7.16 11.383 1 98.88 64 ALA B C 1
ATOM 1549 O O . ALA B 1 64 ? -4.039 7.914 12 1 98.88 64 ALA B O 1
ATOM 1550 N N . LEU B 1 65 ? -2.234 6.582 11.906 1 98.81 65 LEU B N 1
ATOM 1551 C CA . LEU B 1 65 ? -1.868 6.832 13.297 1 98.81 65 LEU B CA 1
ATOM 1552 C C . LEU B 1 65 ? -1.51 8.297 13.508 1 98.81 65 LEU B C 1
ATOM 1554 O O . LEU B 1 65 ? -1.876 8.891 14.523 1 98.81 65 LEU B O 1
ATOM 1558 N N . VAL B 1 66 ? -0.804 8.922 12.562 1 98.56 66 VAL B N 1
ATOM 1559 C CA . VAL B 1 66 ? -0.448 10.328 12.648 1 98.56 66 VAL B CA 1
ATOM 1560 C C . VAL B 1 66 ? -1.715 11.18 12.711 1 98.56 66 VAL B C 1
ATOM 1562 O O . VAL B 1 66 ? -1.817 12.094 13.539 1 98.56 66 VAL B O 1
ATOM 1565 N N . VAL B 1 67 ? -2.68 10.867 11.875 1 97.94 67 VAL B N 1
ATOM 1566 C CA . VAL B 1 67 ? -3.926 11.625 11.844 1 97.94 67 VAL B CA 1
ATOM 1567 C C . VAL B 1 67 ? -4.719 11.367 13.125 1 97.94 67 VAL B C 1
ATOM 1569 O O . VAL B 1 67 ? -5.289 12.297 13.711 1 97.94 67 VAL B O 1
ATOM 1572 N N . LEU B 1 68 ? -4.738 10.133 13.531 1 97.69 68 LEU B N 1
ATOM 1573 C CA . LEU B 1 68 ? -5.477 9.734 14.727 1 97.69 68 LEU B CA 1
ATOM 1574 C C . LEU B 1 68 ? -4.961 10.469 15.953 1 97.69 68 LEU B C 1
ATOM 1576 O O . LEU B 1 68 ? -5.746 10.906 16.797 1 97.69 68 LEU B O 1
ATOM 1580 N N . LEU B 1 69 ? -3.684 10.641 16 1 96.19 69 LEU B N 1
ATOM 1581 C CA . LEU B 1 69 ? -3.053 11.18 17.203 1 96.19 69 LEU B CA 1
ATOM 1582 C C . LEU B 1 69 ? -2.947 12.703 17.125 1 96.19 69 LEU B C 1
ATOM 1584 O O . LEU B 1 69 ? -2.572 13.352 18.109 1 96.19 69 LEU B O 1
ATOM 1588 N N . ARG B 1 70 ? -3.191 13.188 15.969 1 92.56 70 ARG B N 1
ATOM 1589 C CA . ARG B 1 70 ? -3.189 14.641 15.844 1 92.56 70 ARG B CA 1
ATOM 1590 C C . ARG B 1 70 ? -4.262 15.266 16.734 1 92.56 70 ARG B C 1
ATOM 1592 O O . ARG B 1 70 ? -5.387 14.773 16.797 1 92.56 70 ARG B O 1
ATOM 1599 N N . GLN B 1 71 ? -3.889 16.328 17.422 1 87.38 71 GLN B N 1
ATOM 1600 C CA . GLN B 1 71 ? -4.812 17 18.328 1 87.38 71 GLN B CA 1
ATOM 1601 C C . GLN B 1 71 ? -5.965 17.641 17.562 1 87.38 71 GLN B C 1
ATOM 1603 O O . GLN B 1 71 ? -5.754 18.281 16.531 1 87.38 71 GLN B O 1
ATOM 1608 N N . ALA B 1 72 ? -7.094 17.406 18.047 1 79.25 72 ALA B N 1
ATOM 1609 C CA . ALA B 1 72 ? -8.305 17.969 17.453 1 79.25 72 ALA B CA 1
ATOM 1610 C C . ALA B 1 72 ? -8.617 19.344 18.047 1 79.25 72 ALA B C 1
ATOM 1612 O O . ALA B 1 72 ? -8.242 19.641 19.188 1 79.25 72 ALA B O 1
ATOM 1613 N N . ASP B 1 73 ? -9.039 20.141 17.141 1 75.75 73 ASP B N 1
ATOM 1614 C CA . ASP B 1 73 ? -9.586 21.406 17.656 1 75.75 73 ASP B CA 1
ATOM 1615 C C . ASP B 1 73 ? -11.016 21.219 18.141 1 75.75 73 ASP B C 1
ATOM 1617 O O . ASP B 1 73 ? -11.711 20.297 17.719 1 75.75 73 ASP B O 1
ATOM 1621 N N . ALA B 1 74 ? -11.367 22.047 19.141 1 74.56 74 ALA B N 1
ATOM 1622 C CA . ALA B 1 74 ? -12.695 21.969 19.75 1 74.56 74 ALA B CA 1
ATOM 1623 C C . ALA B 1 74 ? -13.789 22.016 18.703 1 74.56 74 ALA B C 1
ATOM 1625 O O . ALA B 1 74 ? -14.844 21.391 18.859 1 74.56 74 ALA B O 1
ATOM 1626 N N . ALA B 1 75 ? -13.57 22.641 17.625 1 79.12 75 ALA B N 1
ATOM 1627 C CA . ALA B 1 75 ? -14.602 22.875 16.625 1 79.12 75 ALA B CA 1
ATOM 1628 C C . ALA B 1 75 ? -14.539 21.828 15.508 1 79.12 75 ALA B C 1
ATOM 1630 O O . ALA B 1 75 ? -15.539 21.562 14.836 1 79.12 75 ALA B O 1
ATOM 1631 N N . GLN B 1 76 ? -13.305 21.234 15.352 1 87.56 76 GLN B N 1
ATOM 1632 C CA . GLN B 1 76 ? -13.109 20.312 14.234 1 87.56 76 GLN B CA 1
ATOM 1633 C C . GLN B 1 76 ? -12.312 19.078 14.664 1 87.56 76 GLN B C 1
ATOM 1635 O O . GLN B 1 76 ? -11.148 19.203 15.047 1 87.56 76 GLN B O 1
ATOM 1640 N N . ALA B 1 77 ? -13.016 18.016 14.516 1 90.56 77 ALA B N 1
ATOM 1641 C CA . ALA B 1 77 ? -12.328 16.781 14.867 1 90.56 77 ALA B CA 1
ATOM 1642 C C . ALA B 1 77 ? -11.172 16.5 13.914 1 90.56 77 ALA B C 1
ATOM 1644 O O . ALA B 1 77 ? -10.109 16.047 14.336 1 90.56 77 ALA B O 1
ATOM 1645 N N . LEU B 1 78 ? -11.398 16.812 12.648 1 95.31 78 LEU B N 1
ATOM 1646 C CA . LEU B 1 78 ? -10.391 16.688 11.602 1 95.31 78 LEU B CA 1
ATOM 1647 C C . LEU B 1 78 ? -10.258 18 10.82 1 95.31 78 LEU B C 1
ATOM 1649 O O . LEU B 1 78 ? -11.258 18.547 10.336 1 95.31 78 LEU B O 1
ATOM 1653 N N . ASP B 1 79 ? -9.062 18.484 10.734 1 92.81 79 ASP B N 1
ATOM 1654 C CA . ASP B 1 79 ? -8.859 19.656 9.891 1 92.81 79 ASP B CA 1
ATOM 1655 C C . ASP B 1 79 ? -8.859 19.266 8.414 1 92.81 79 ASP B C 1
ATOM 1657 O O . ASP B 1 79 ? -9.031 18.094 8.07 1 92.81 79 ASP B O 1
ATOM 1661 N N . GLU B 1 80 ? -8.711 20.141 7.539 1 93.44 80 GLU B N 1
ATOM 1662 C CA . GLU B 1 80 ? -8.82 19.891 6.105 1 93.44 80 GLU B CA 1
ATOM 1663 C C . GLU B 1 80 ? -7.762 18.906 5.625 1 93.44 80 GLU B C 1
ATOM 1665 O O . GLU B 1 80 ? -8.062 18 4.855 1 93.44 80 GLU B O 1
ATOM 1670 N N . THR B 1 81 ? -6.512 19.094 6.043 1 94.06 81 THR B N 1
ATOM 1671 C CA . THR B 1 81 ? -5.422 18.188 5.664 1 94.06 81 THR B CA 1
ATOM 1672 C C . THR B 1 81 ? -5.723 16.766 6.098 1 94.06 81 THR B C 1
ATOM 1674 O O . THR B 1 81 ? -5.566 15.828 5.312 1 94.06 81 THR B O 1
ATOM 1677 N N . SER B 1 82 ? -6.156 16.609 7.312 1 96.5 82 SER B N 1
ATOM 1678 C CA . SER B 1 82 ? -6.5 15.289 7.824 1 96.5 82 SER B CA 1
ATOM 1679 C C . SER B 1 82 ? -7.633 14.656 7.023 1 96.5 82 SER B C 1
ATOM 1681 O O . SER B 1 82 ? -7.594 13.469 6.715 1 96.5 82 SER B O 1
ATOM 1683 N N . ARG B 1 83 ? -8.609 15.438 6.688 1 97.5 83 ARG B N 1
ATOM 1684 C CA . ARG B 1 83 ? -9.742 14.914 5.922 1 97.5 83 ARG B CA 1
ATOM 1685 C C . ARG B 1 83 ? -9.289 14.422 4.551 1 97.5 83 ARG B C 1
ATOM 1687 O O . ARG B 1 83 ? -9.758 13.383 4.078 1 97.5 83 ARG B O 1
ATOM 1694 N N . LEU B 1 84 ? -8.406 15.125 3.965 1 98.31 84 LEU B N 1
ATOM 1695 C CA . LEU B 1 84 ? -7.891 14.719 2.664 1 98.31 84 LEU B CA 1
ATOM 1696 C C . LEU B 1 84 ? -7.066 13.438 2.785 1 98.31 84 LEU B C 1
ATOM 1698 O O . LEU B 1 84 ? -7.129 12.57 1.913 1 98.31 84 LEU B O 1
ATOM 1702 N N . ILE B 1 85 ? -6.293 13.352 3.828 1 98.69 85 ILE B N 1
ATOM 1703 C CA . ILE B 1 85 ? -5.516 12.148 4.07 1 98.69 85 ILE B CA 1
ATOM 1704 C C . ILE B 1 85 ? -6.453 10.969 4.312 1 98.69 85 ILE B C 1
ATOM 1706 O O . ILE B 1 85 ? -6.238 9.875 3.781 1 98.69 85 ILE B O 1
ATOM 1710 N N . VAL B 1 86 ? -7.484 11.203 5.07 1 98.81 86 VAL B N 1
ATOM 1711 C CA . VAL B 1 86 ? -8.477 10.164 5.344 1 98.81 86 VAL B CA 1
ATOM 1712 C C . VAL B 1 86 ? -9.148 9.734 4.039 1 98.81 86 VAL B C 1
ATOM 1714 O O . VAL B 1 86 ? -9.375 8.539 3.814 1 98.81 86 VAL B O 1
ATOM 1717 N N . LEU B 1 87 ? -9.438 10.664 3.201 1 98.88 87 LEU B N 1
ATOM 1718 C CA . LEU B 1 87 ? -10 10.344 1.895 1 98.88 87 LEU B CA 1
ATOM 1719 C C . LEU B 1 87 ? -9.031 9.492 1.078 1 98.88 87 LEU B C 1
ATOM 1721 O O . LEU B 1 87 ? -9.453 8.547 0.407 1 98.88 87 LEU B O 1
ATOM 1725 N N . ALA B 1 88 ? -7.785 9.812 1.089 1 98.88 88 ALA B N 1
ATOM 1726 C CA . ALA B 1 88 ? -6.766 9.016 0.41 1 98.88 88 ALA B CA 1
ATOM 1727 C C . ALA B 1 88 ? -6.75 7.582 0.935 1 98.88 88 ALA B C 1
ATOM 1729 O O . ALA B 1 88 ? -6.73 6.625 0.154 1 98.88 88 ALA B O 1
ATOM 1730 N N . LEU B 1 89 ? -6.812 7.43 2.238 1 98.94 89 LEU B N 1
ATOM 1731 C CA . LEU B 1 89 ? -6.805 6.105 2.846 1 98.94 89 LEU B CA 1
ATOM 1732 C C . LEU B 1 89 ? -8.047 5.316 2.449 1 98.94 89 LEU B C 1
ATOM 1734 O O . LEU B 1 89 ? -7.977 4.105 2.23 1 98.94 89 LEU B O 1
ATOM 1738 N N . ALA B 1 90 ? -9.188 6.008 2.34 1 98.94 90 ALA B N 1
ATOM 1739 C CA . ALA B 1 90 ? -10.43 5.355 1.935 1 98.94 90 ALA B CA 1
ATOM 1740 C C . ALA B 1 90 ? -10.297 4.738 0.547 1 98.94 90 ALA B C 1
ATOM 1742 O O . ALA B 1 90 ? -10.812 3.648 0.294 1 98.94 90 ALA B O 1
ATOM 1743 N N . SER B 1 91 ? -9.586 5.371 -0.306 1 98.88 91 SER B N 1
ATOM 1744 C CA . SER B 1 91 ? -9.508 4.957 -1.703 1 98.88 91 SER B CA 1
ATOM 1745 C C . SER B 1 91 ? -8.883 3.572 -1.835 1 98.88 91 SER B C 1
ATOM 1747 O O . SER B 1 91 ? -9.273 2.793 -2.709 1 98.88 91 SER B O 1
ATOM 1749 N N . TYR B 1 92 ? -7.984 3.213 -0.961 1 98.88 92 TYR B N 1
ATOM 1750 C CA . TYR B 1 92 ? -7.324 1.914 -1.058 1 98.88 92 TYR B CA 1
ATOM 1751 C C . TYR B 1 92 ? -8.344 0.781 -0.963 1 98.88 92 TYR B C 1
ATOM 1753 O O . TYR B 1 92 ? -8.172 -0.266 -1.593 1 98.88 92 TYR B O 1
ATOM 1761 N N . HIS B 1 93 ? -9.328 0.958 -0.176 1 98.94 93 HIS B N 1
ATOM 1762 C CA . HIS B 1 93 ? -10.227 -0.131 0.194 1 98.94 93 HIS B CA 1
ATOM 1763 C C . HIS B 1 93 ? -11.047 -0.598 -1.002 1 98.94 93 HIS B C 1
ATOM 1765 O O . HIS B 1 93 ? -11.641 -1.678 -0.969 1 98.94 93 HIS B O 1
ATOM 1771 N N . ILE B 1 94 ? -11.008 0.143 -2.082 1 98.88 94 ILE B N 1
ATOM 1772 C CA . ILE B 1 94 ? -11.68 -0.262 -3.314 1 98.88 94 ILE B CA 1
ATOM 1773 C C . ILE B 1 94 ? -11.023 -1.526 -3.865 1 98.88 94 ILE B C 1
ATOM 1775 O O . ILE B 1 94 ? -11.703 -2.412 -4.387 1 98.88 94 ILE B O 1
ATOM 1779 N N . PHE B 1 95 ? -9.789 -1.659 -3.695 1 98.81 95 PHE B N 1
ATOM 1780 C CA . PHE B 1 95 ? -9.031 -2.734 -4.324 1 98.81 95 PHE B CA 1
ATOM 1781 C C . PHE B 1 95 ? -9.258 -4.055 -3.598 1 98.81 95 PHE B C 1
ATOM 1783 O O . PHE B 1 95 ? -9.609 -5.059 -4.223 1 98.81 95 PHE B O 1
ATOM 1790 N N . PRO B 1 96 ? -9.125 -4.066 -2.271 1 98.44 96 PRO B N 1
ATOM 1791 C CA . PRO B 1 96 ? -9.461 -5.336 -1.616 1 98.44 96 PRO B CA 1
ATOM 1792 C C . PRO B 1 96 ? -10.945 -5.672 -1.696 1 98.44 96 PRO B C 1
ATOM 1794 O O . PRO B 1 96 ? -11.32 -6.848 -1.696 1 98.44 96 PRO B O 1
ATOM 1797 N N . MET B 1 97 ? -11.828 -4.66 -1.805 1 98.62 97 MET B N 1
ATOM 1798 C CA . MET B 1 97 ? -13.234 -4.961 -2.068 1 98.62 97 MET B CA 1
ATOM 1799 C C . MET B 1 97 ? -13.391 -5.68 -3.402 1 98.62 97 MET B C 1
ATOM 1801 O O . MET B 1 97 ? -14.102 -6.684 -3.49 1 98.62 97 MET B O 1
ATOM 1805 N N . TYR B 1 98 ? -12.758 -5.16 -4.355 1 98.5 98 TYR B N 1
ATOM 1806 C CA . TYR B 1 98 ? -12.82 -5.781 -5.676 1 98.5 98 TYR B CA 1
ATOM 1807 C C . TYR B 1 98 ? -12.258 -7.195 -5.641 1 98.5 98 TYR B C 1
ATOM 1809 O O . TYR B 1 98 ? -12.828 -8.117 -6.227 1 98.5 98 TYR B O 1
ATOM 1817 N N . ARG B 1 99 ? -11.164 -7.398 -5 1 97.62 99 ARG B N 1
ATOM 1818 C CA . ARG B 1 99 ? -10.555 -8.719 -4.898 1 97.62 99 ARG B CA 1
ATOM 1819 C C . ARG B 1 99 ? -11.5 -9.711 -4.23 1 97.62 99 ARG B C 1
ATOM 1821 O O . ARG B 1 99 ? -11.672 -10.836 -4.707 1 97.62 99 ARG B O 1
ATOM 1828 N N . ALA B 1 100 ? -12.094 -9.289 -3.133 1 96.56 100 ALA B N 1
ATOM 1829 C CA . ALA B 1 100 ? -13.055 -10.156 -2.445 1 96.56 100 ALA B CA 1
ATOM 1830 C C . ALA B 1 100 ? -14.25 -10.469 -3.34 1 96.56 100 ALA B C 1
ATOM 1832 O O . ALA B 1 100 ? -14.703 -11.609 -3.406 1 96.56 100 ALA B O 1
ATOM 1833 N N . PHE B 1 101 ? -14.727 -9.445 -4.043 1 97 101 PHE B N 1
ATOM 1834 C CA . PHE B 1 101 ? -15.852 -9.609 -4.957 1 97 101 PHE B CA 1
ATOM 1835 C C . PHE B 1 101 ? -15.5 -10.578 -6.078 1 97 101 PHE B C 1
ATOM 1837 O O . PHE B 1 101 ? -16.297 -11.461 -6.418 1 97 101 PHE B O 1
ATOM 1844 N N . ALA B 1 102 ? -14.32 -10.492 -6.645 1 96.44 102 ALA B N 1
ATOM 1845 C CA . ALA B 1 102 ? -13.852 -11.367 -7.715 1 96.44 102 ALA B CA 1
ATOM 1846 C C . ALA B 1 102 ? -13.781 -12.82 -7.246 1 96.44 102 ALA B C 1
ATOM 1848 O O . ALA B 1 102 ? -14.109 -13.734 -8 1 96.44 102 ALA B O 1
ATOM 1849 N N . ARG B 1 103 ? -13.375 -12.992 -6.02 1 93.88 103 ARG B N 1
ATOM 1850 C CA . ARG B 1 103 ? -13.32 -14.336 -5.461 1 93.88 103 ARG B CA 1
ATOM 1851 C C . ARG B 1 103 ? -14.711 -14.93 -5.293 1 93.88 103 ARG B C 1
ATOM 1853 O O . ARG B 1 103 ? -14.945 -16.094 -5.605 1 93.88 103 ARG B O 1
ATOM 1860 N N . LEU B 1 104 ? -15.617 -14.094 -4.934 1 93.44 104 LEU B N 1
ATOM 1861 C CA . LEU B 1 104 ? -16.984 -14.531 -4.676 1 93.44 104 LEU B CA 1
ATOM 1862 C C . LEU B 1 104 ? -17.703 -14.875 -5.98 1 93.44 104 LEU B C 1
ATOM 1864 O O . LEU B 1 104 ? -18.594 -15.711 -5.996 1 93.44 104 LEU B O 1
ATOM 1868 N N . THR B 1 105 ? -17.25 -14.258 -6.992 1 94.25 105 THR B N 1
ATOM 1869 C CA . THR B 1 105 ? -17.953 -14.43 -8.25 1 94.25 105 THR B CA 1
ATOM 1870 C C . THR B 1 105 ? -17.188 -15.367 -9.188 1 94.25 105 THR B C 1
ATOM 1872 O O . THR B 1 105 ? -17.562 -15.516 -10.352 1 94.25 105 THR B O 1
ATOM 1875 N N . SER B 1 106 ? -16.109 -15.93 -8.664 1 91 106 SER B N 1
ATOM 1876 C CA . SER B 1 106 ? -15.352 -16.875 -9.477 1 91 106 SER B CA 1
ATOM 1877 C C . SER B 1 106 ? -16.078 -18.203 -9.602 1 91 106 SER B C 1
ATOM 1879 O O . SER B 1 106 ? -16.891 -18.562 -8.75 1 91 106 SER B O 1
ATOM 1881 N N . PRO B 1 107 ? -15.797 -18.859 -10.703 1 88.5 107 PRO B N 1
ATOM 1882 C CA . PRO B 1 107 ? -16.422 -20.172 -10.852 1 88.5 107 PRO B CA 1
ATOM 1883 C C . PRO B 1 107 ? -16.078 -21.109 -9.695 1 88.5 107 PRO B C 1
ATOM 1885 O O . PRO B 1 107 ? -14.922 -21.219 -9.312 1 88.5 107 PRO B O 1
ATOM 1888 N N . GLY B 1 108 ? -17.188 -21.719 -9.062 1 88.5 108 GLY B N 1
ATOM 1889 C CA . GLY B 1 108 ? -17 -22.703 -8 1 88.5 108 GLY B CA 1
ATOM 1890 C C . GLY B 1 108 ? -16.797 -22.062 -6.637 1 88.5 108 GLY B C 1
ATOM 1891 O O . GLY B 1 108 ? -16.453 -22.75 -5.676 1 88.5 108 GLY B O 1
ATOM 1892 N N . ALA B 1 109 ? -16.984 -20.844 -6.621 1 86.44 109 ALA B N 1
ATOM 1893 C CA . ALA B 1 109 ? -16.719 -20.094 -5.402 1 86.44 109 ALA B CA 1
ATOM 1894 C C . ALA B 1 109 ? -17.531 -20.625 -4.23 1 86.44 109 ALA B C 1
ATOM 1896 O O . ALA B 1 109 ? -17.031 -20.734 -3.109 1 86.44 109 ALA B O 1
ATOM 1897 N N . ALA B 1 110 ? -18.719 -20.922 -4.48 1 83.5 110 ALA B N 1
ATOM 1898 C CA . ALA B 1 110 ? -19.609 -21.375 -3.422 1 83.5 110 ALA B CA 1
ATOM 1899 C C . ALA B 1 110 ? -19.031 -22.594 -2.697 1 83.5 110 ALA B C 1
ATOM 1901 O O . ALA B 1 110 ? -19.078 -22.656 -1.467 1 83.5 110 ALA B O 1
ATOM 1902 N N . LEU B 1 111 ? -18.516 -23.453 -3.436 1 78.5 111 LEU B N 1
ATOM 1903 C CA . LEU B 1 111 ? -17.922 -24.656 -2.865 1 78.5 111 LEU B CA 1
ATOM 1904 C C . LEU B 1 111 ? -16.578 -24.359 -2.234 1 78.5 111 LEU B C 1
ATOM 1906 O O . LEU B 1 111 ? -16.25 -24.875 -1.167 1 78.5 111 LEU B O 1
ATOM 1910 N N . LYS B 1 112 ? -15.93 -23.469 -2.891 1 83.06 112 LYS B N 1
ATOM 1911 C CA . LYS B 1 112 ? -14.562 -23.156 -2.49 1 83.06 112 LYS B CA 1
ATOM 1912 C C . LYS B 1 112 ? -14.539 -22.422 -1.146 1 83.06 112 LYS B C 1
ATOM 1914 O O . LYS B 1 112 ? -13.641 -22.656 -0.331 1 83.06 112 LYS B O 1
ATOM 1919 N N . TYR B 1 113 ? -15.578 -21.625 -0.885 1 81.94 113 TYR B N 1
ATOM 1920 C CA . TYR B 1 113 ? -15.484 -20.75 0.28 1 81.94 113 TYR B CA 1
ATOM 1921 C C . TYR B 1 113 ? -16.562 -21.094 1.301 1 81.94 113 TYR B C 1
ATOM 1923 O O . TYR B 1 113 ? -16.859 -20.281 2.186 1 81.94 113 TYR B O 1
ATOM 1931 N N . GLN B 1 114 ? -17.234 -22.094 1.236 1 71.69 114 GLN B N 1
ATOM 1932 C CA . GLN B 1 114 ? -18.328 -22.516 2.109 1 71.69 114 GLN B CA 1
ATOM 1933 C C . GLN B 1 114 ? -17.859 -22.609 3.561 1 71.69 114 GLN B C 1
ATOM 1935 O O . GLN B 1 114 ? -18.562 -22.172 4.473 1 71.69 114 GLN B O 1
ATOM 1940 N N . ASP B 1 115 ? -16.641 -23.047 3.85 1 69.81 115 ASP B N 1
ATOM 1941 C CA . ASP B 1 115 ? -16.234 -23.281 5.23 1 69.81 115 ASP B CA 1
ATOM 1942 C C . ASP B 1 115 ? -14.867 -22.656 5.52 1 69.81 115 ASP B C 1
ATOM 1944 O O . ASP B 1 115 ? -14.031 -23.266 6.184 1 69.81 115 ASP B O 1
ATOM 1948 N N . VAL B 1 116 ? -14.828 -21.438 5.004 1 69.81 116 VAL B N 1
ATOM 1949 C CA . VAL B 1 116 ? -13.523 -20.844 5.242 1 69.81 116 VAL B CA 1
ATOM 1950 C C . VAL B 1 116 ? -13.531 -20.078 6.562 1 69.81 116 VAL B C 1
ATOM 1952 O O . VAL B 1 116 ? -14.445 -19.281 6.82 1 69.81 116 VAL B O 1
ATOM 1955 N N . PRO B 1 117 ? -12.57 -20.312 7.484 1 62.25 117 PRO B N 1
ATOM 1956 C CA . PRO B 1 117 ? -12.477 -19.562 8.742 1 62.25 117 PRO B CA 1
ATOM 1957 C C . PRO B 1 117 ? -12.227 -18.078 8.523 1 62.25 117 PRO B C 1
ATOM 1959 O O . PRO B 1 117 ? -11.641 -17.688 7.512 1 62.25 117 PRO B O 1
ATOM 1962 N N . MET B 1 118 ? -12.688 -17.188 9.461 1 68.44 118 MET B N 1
ATOM 1963 C CA . MET B 1 118 ? -12.594 -15.727 9.477 1 68.44 118 MET B CA 1
ATOM 1964 C C . MET B 1 118 ? -13.5 -15.117 8.414 1 68.44 118 MET B C 1
ATOM 1966 O O . MET B 1 118 ? -13.281 -13.984 7.973 1 68.44 118 MET B O 1
ATOM 1970 N N . GLY B 1 119 ? -14.383 -16.047 7.918 1 74.62 119 GLY B N 1
ATOM 1971 C CA . GLY B 1 119 ? -15.539 -15.586 7.168 1 74.62 119 GLY B CA 1
ATOM 1972 C C . GLY B 1 119 ? -15.281 -15.492 5.676 1 74.62 119 GLY B C 1
ATOM 1973 O O . GLY B 1 119 ? -16.203 -15.242 4.898 1 74.62 119 GLY B O 1
ATOM 1974 N N . GLY B 1 120 ? -13.93 -15.75 5.207 1 87.06 120 GLY B N 1
ATOM 1975 C CA . GLY B 1 120 ? -13.695 -15.844 3.777 1 87.06 120 GLY B CA 1
ATOM 1976 C C . GLY B 1 120 ? -13.867 -14.516 3.059 1 87.06 120 GLY B C 1
ATOM 1977 O O . GLY B 1 120 ? -13.859 -13.453 3.688 1 87.06 120 GLY B O 1
ATOM 1978 N N . PRO B 1 121 ? -14.047 -14.547 1.755 1 93 121 PRO B N 1
ATOM 1979 C CA . PRO B 1 121 ? -14.125 -13.336 0.933 1 93 121 PRO B CA 1
ATOM 1980 C C . PRO B 1 121 ? -15.328 -12.461 1.279 1 93 121 PRO B C 1
ATOM 1982 O O . PRO B 1 121 ? -15.273 -11.234 1.147 1 93 121 PRO B O 1
ATOM 1985 N N . ALA B 1 122 ? -16.422 -13.094 1.738 1 93.31 122 ALA B N 1
ATOM 1986 C CA . ALA B 1 122 ? -17.609 -12.32 2.082 1 93.31 122 ALA B CA 1
ATOM 1987 C C . ALA B 1 122 ? -17.328 -11.391 3.262 1 93.31 122 ALA B C 1
ATOM 1989 O O . ALA B 1 122 ? -17.703 -10.219 3.238 1 93.31 122 ALA B O 1
ATOM 1990 N N . VAL B 1 123 ? -16.703 -11.852 4.262 1 94.62 123 VAL B N 1
ATOM 1991 C CA . VAL B 1 123 ? -16.375 -11.047 5.43 1 94.62 123 VAL B CA 1
ATOM 1992 C C . VAL B 1 123 ? -15.367 -9.961 5.039 1 94.62 123 VAL B C 1
ATOM 1994 O O . VAL B 1 123 ? -15.492 -8.805 5.453 1 94.62 123 VAL B O 1
ATOM 1997 N N . HIS B 1 124 ? -14.391 -10.32 4.199 1 95.56 124 HIS B N 1
ATOM 1998 C CA . HIS B 1 124 ? -13.422 -9.336 3.727 1 95.56 124 HIS B CA 1
ATOM 1999 C C . HIS B 1 124 ? -14.109 -8.227 2.943 1 95.56 124 HIS B C 1
ATOM 2001 O O . HIS B 1 124 ? -13.789 -7.047 3.117 1 95.56 124 HIS B O 1
ATOM 2007 N N . LEU B 1 125 ? -15.086 -8.594 2.17 1 97.12 125 LEU B N 1
ATOM 2008 C CA . LEU B 1 125 ? -15.844 -7.594 1.421 1 97.12 125 LEU B CA 1
ATOM 2009 C C . LEU B 1 125 ? -16.562 -6.641 2.365 1 97.12 125 LEU B C 1
ATOM 2011 O O . LEU B 1 125 ? -16.484 -5.422 2.199 1 97.12 125 LEU B O 1
ATOM 2015 N N . LEU B 1 126 ? -17.188 -7.199 3.344 1 97.44 126 LEU B N 1
ATOM 2016 C CA . LEU B 1 126 ? -17.938 -6.387 4.293 1 97.44 126 LEU B CA 1
ATOM 2017 C C . LEU B 1 126 ? -17 -5.477 5.086 1 97.44 126 LEU B C 1
ATOM 2019 O O . LEU B 1 126 ? -17.281 -4.289 5.262 1 97.44 126 LEU B O 1
ATOM 2023 N N . VAL B 1 127 ? -15.906 -5.98 5.559 1 97.88 127 VAL B N 1
ATOM 2024 C CA . VAL B 1 127 ? -14.961 -5.219 6.367 1 97.88 127 VAL B CA 1
ATOM 2025 C C . VAL B 1 127 ? -14.414 -4.039 5.559 1 97.88 127 VAL B C 1
ATOM 2027 O O . VAL B 1 127 ? -14.375 -2.91 6.047 1 97.88 127 VAL B O 1
ATOM 2030 N N . HIS B 1 128 ? -14.078 -4.27 4.293 1 98.69 128 HIS B N 1
ATOM 2031 C CA . HIS B 1 128 ? -13.5 -3.199 3.494 1 98.69 128 HIS B CA 1
ATOM 2032 C C . HIS B 1 128 ? -14.57 -2.223 3.016 1 98.69 128 HIS B C 1
ATOM 2034 O O . HIS B 1 128 ? -14.297 -1.029 2.855 1 98.69 128 HIS B O 1
ATOM 2040 N N . TRP B 1 129 ? -15.75 -2.748 2.893 1 98.56 129 TRP B N 1
ATOM 2041 C CA . TRP B 1 129 ? -16.859 -1.837 2.605 1 98.56 129 TRP B CA 1
ATOM 2042 C C . TRP B 1 129 ? -17.109 -0.899 3.781 1 98.56 129 TRP B C 1
ATOM 2044 O O . TRP B 1 129 ? -17.266 0.308 3.596 1 98.56 129 TRP B O 1
ATOM 2054 N N . VAL B 1 130 ? -17.141 -1.438 4.93 1 98.69 130 VAL B N 1
ATOM 2055 C CA . VAL B 1 130 ? -17.359 -0.638 6.133 1 98.69 130 VAL B CA 1
ATOM 2056 C C . VAL B 1 130 ? -16.203 0.36 6.301 1 98.69 130 VAL B C 1
ATOM 2058 O O . VAL B 1 130 ? -16.438 1.54 6.578 1 98.69 130 VAL B O 1
ATOM 2061 N N . CYS B 1 131 ? -14.984 -0.092 6.148 1 98.81 131 CYS B N 1
ATOM 2062 C CA . CYS B 1 131 ? -13.836 0.809 6.238 1 98.81 131 CYS B CA 1
ATOM 2063 C C . CYS B 1 131 ? -13.93 1.913 5.191 1 98.81 131 CYS B C 1
ATOM 2065 O O . CYS B 1 131 ? -13.75 3.09 5.508 1 98.81 131 CYS B O 1
ATOM 2067 N N . PHE B 1 132 ? -14.242 1.555 3.951 1 98.94 132 PHE B N 1
ATOM 2068 C CA . PHE B 1 132 ? -14.359 2.527 2.871 1 98.94 132 PHE B CA 1
ATOM 2069 C C . PHE B 1 132 ? -15.43 3.562 3.184 1 98.94 132 PHE B C 1
ATOM 2071 O O . PHE B 1 132 ? -15.164 4.766 3.166 1 98.94 132 PHE B O 1
ATOM 2078 N N . ALA B 1 133 ? -16.609 3.09 3.508 1 98.75 133 ALA B N 1
ATOM 2079 C CA . ALA B 1 133 ? -17.75 3.973 3.73 1 98.75 133 ALA B CA 1
ATOM 2080 C C . ALA B 1 133 ? -17.516 4.871 4.941 1 98.75 133 ALA B C 1
ATOM 2082 O O . ALA B 1 133 ? -17.812 6.066 4.906 1 98.75 133 ALA B O 1
ATOM 2083 N N . SER B 1 134 ? -17.016 4.32 6 1 98.75 134 SER B N 1
ATOM 2084 C CA . SER B 1 134 ? -16.828 5.105 7.215 1 98.75 134 SER B CA 1
ATOM 2085 C C . SER B 1 134 ? -15.711 6.133 7.043 1 98.75 134 SER B C 1
ATOM 2087 O O . SER B 1 134 ? -15.82 7.262 7.52 1 98.75 134 SER B O 1
ATOM 2089 N N . LEU B 1 135 ? -14.625 5.754 6.406 1 98.88 135 LEU B N 1
ATOM 2090 C CA . LEU B 1 135 ? -13.562 6.715 6.129 1 98.88 135 LEU B CA 1
ATOM 2091 C C . LEU B 1 135 ? -14.055 7.824 5.207 1 98.88 135 LEU B C 1
ATOM 2093 O O . LEU B 1 135 ? -13.742 9 5.414 1 98.88 135 LEU B O 1
ATOM 2097 N N . LEU B 1 136 ? -14.781 7.422 4.184 1 98.69 136 LEU B N 1
ATOM 2098 C CA . LEU B 1 136 ? -15.352 8.414 3.273 1 98.69 136 LEU B CA 1
ATOM 2099 C C . LEU B 1 136 ? -16.234 9.398 4.027 1 98.69 136 LEU B C 1
ATOM 2101 O O . LEU B 1 136 ? -16.125 10.609 3.834 1 98.69 136 LEU B O 1
ATOM 2105 N N . CYS B 1 137 ? -17.031 8.883 4.891 1 98.19 137 CYS B N 1
ATOM 2106 C CA . CYS B 1 137 ? -17.906 9.734 5.691 1 98.19 137 CYS B CA 1
ATOM 2107 C C . CYS B 1 137 ? -17.094 10.648 6.598 1 98.19 137 CYS B C 1
ATOM 2109 O O . CYS B 1 137 ? -17.391 11.844 6.711 1 98.19 137 CYS B O 1
ATOM 2111 N N . SER B 1 138 ? -16.125 10.031 7.234 1 97.56 138 SER B N 1
ATOM 2112 C CA . SER B 1 138 ? -15.25 10.82 8.094 1 97.56 138 SER B CA 1
ATOM 2113 C C . SER B 1 138 ? -14.57 11.938 7.312 1 97.56 138 SER B C 1
ATOM 2115 O O . SER B 1 138 ? -14.445 13.062 7.812 1 97.56 138 SER B O 1
ATOM 2117 N N . ALA B 1 139 ? -14.125 11.688 6.125 1 98.12 139 ALA B N 1
ATOM 2118 C CA . ALA B 1 139 ? -13.461 12.688 5.293 1 98.12 139 ALA B CA 1
ATOM 2119 C C . ALA B 1 139 ? -14.43 13.805 4.902 1 98.12 139 ALA B C 1
ATOM 2121 O O . ALA B 1 139 ? -14.062 14.977 4.895 1 98.12 139 ALA B O 1
ATOM 2122 N N . LEU B 1 140 ? -15.625 13.469 4.621 1 97.19 140 LEU B N 1
ATOM 2123 C CA . LEU B 1 140 ? -16.594 14.414 4.082 1 97.19 140 LEU B CA 1
ATOM 2124 C C . LEU B 1 140 ? -17.25 15.211 5.203 1 97.19 140 LEU B C 1
ATOM 2126 O O . LEU B 1 140 ? -17.562 16.391 5.031 1 97.19 140 LEU B O 1
ATOM 2130 N N . PHE B 1 141 ? -17.391 14.578 6.422 1 94.75 141 PHE B N 1
ATOM 2131 C CA . PHE B 1 141 ? -18.234 15.211 7.434 1 94.75 141 PHE B CA 1
ATOM 2132 C C . PHE B 1 141 ? -17.469 15.367 8.75 1 94.75 141 PHE B C 1
ATOM 2134 O O . PHE B 1 141 ? -18.016 15.883 9.727 1 94.75 141 PHE B O 1
ATOM 2141 N N . GLY B 1 142 ? -16.328 14.977 8.852 1 92.31 142 GLY B N 1
ATOM 2142 C CA . GLY B 1 142 ? -15.602 14.93 10.109 1 92.31 142 GLY B CA 1
ATOM 2143 C C . GLY B 1 142 ? -15.023 16.281 10.516 1 92.31 142 GLY B C 1
ATOM 2144 O O . GLY B 1 142 ? -14.414 16.406 11.578 1 92.31 142 GLY B O 1
ATOM 2145 N N . GLY B 1 143 ? -15.148 17.266 9.617 1 89.88 143 GLY B N 1
ATOM 2146 C CA . GLY B 1 143 ? -14.648 18.609 9.914 1 89.88 143 GLY B CA 1
ATOM 2147 C C . GLY B 1 143 ? -15.531 19.359 10.891 1 89.88 143 GLY B C 1
ATOM 2148 O O . GLY B 1 143 ? -16.688 19 11.109 1 89.88 143 GLY B O 1
#

Sequence (286 aa):
MPLLLAKLPLVLHIAAETGAANSFLRNPRTQLRIRGADHADVQREADLVCANLGGALLTTNLVALVVLLRQADAAQALDETSRLIVLALASYHIFPMYRAFARLTSPGAALKYQDVPMGGPAVHLLVHWVCFASLLCSALFGGMPLLLAKLPLVLHIAAETGAANSFLRNPRTQLRIRGADHADVQREADLVCANLGGALLTTNLVALVVLLRQADAAQALDETSRLIVLALASYHIFPMYRAFARLTSPGAALKYQDVPMGGPAVHLLVHWVCFASLLCSALFGG

Foldseek 3Di:
DDLCLLLVLLVLLLVLLLVQLCCLQVPVCVVPPDDDPVCPVVVVVSSVVSNVSSVVSVVLNVVSVCQNPDDADPVFSGDLVSLVSLLVSLVVLVVLLVVLVCLCPDPPSCVVQVDDPPRGSVNSNVSSVCSNVSSNCSSVPRD/DDLCLLLVLLVLLLVLLLVQLCCLQVPVCVVPPDDDPVCPVVVVVSSVVSNVSSVVSVVLNVVSVCQNPDDADPVFSGDLVSLVSLLVSLVVLVVLLVVLVCLCPDPPSCVVQVDDPPRGSVNSNVSSVCSNVSSNCSSVPRD

Solvent-accessible surface area (backbone atoms only — not comparable to full-atom values): 14041 Å² total; per-residue (Å²): 85,58,51,66,69,33,44,44,33,46,54,50,43,38,54,53,34,50,56,51,18,49,41,23,57,77,39,26,58,81,80,58,66,62,82,56,84,92,29,55,67,53,37,52,52,47,40,42,52,27,31,35,35,15,35,42,35,48,24,53,33,46,40,39,48,52,54,65,67,45,83,56,49,97,82,23,45,30,55,70,70,46,21,52,40,36,38,24,60,22,58,31,31,54,36,54,27,47,44,19,50,52,50,62,68,35,91,63,23,68,73,71,48,68,80,39,78,88,54,33,44,64,42,48,26,49,52,28,47,50,35,25,53,41,18,42,46,23,31,76,46,10,70,84,57,50,65,69,32,44,45,32,46,54,49,44,37,55,55,34,50,55,50,19,48,40,23,57,76,39,27,57,81,79,57,64,63,82,56,85,91,28,56,68,54,37,52,52,48,40,44,52,26,31,35,36,16,35,43,36,48,26,53,34,46,39,38,48,52,55,65,66,46,83,55,50,97,83,24,46,30,52,72,70,48,20,53,40,36,37,24,60,22,58,31,31,55,35,54,27,48,44,20,49,51,51,62,69,33,92,63,23,68,74,72,49,66,81,39,80,89,53,35,43,65,40,48,26,50,54,27,46,50,36,23,53,41,20,43,46,23,31,75,48,11,69

pLDDT: mean 93.09, std 8.23, range [62.25, 98.94]

Secondary structure (DSSP, 8-state):
--HHHHHHHHHHHHHHHHHHHHHHHH-HHHH----SGGGHHHHHHHHH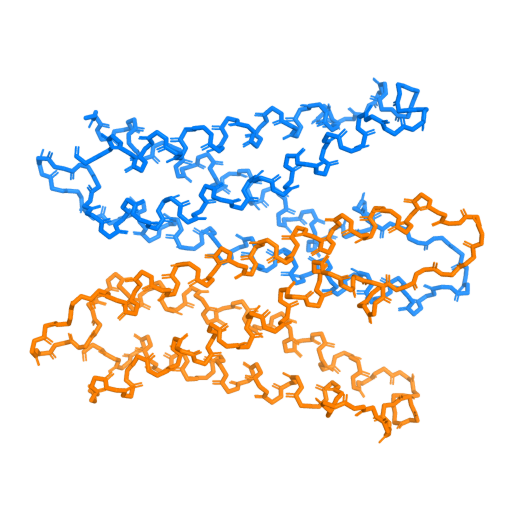HHHHHHHHHHHHHHHHHHHHHSPPPSS-SS-HHHHHHHHHHHHHTHHHHHHHHHHHTSTTHHHHTTT-GGGHHHHHHHHHHHHHHHHHHHHHH--/--HHHHHHHHHHHHHHHHHHHHHHHH-HHHH----SGGGHHHHHHHHHHHHHHHHHHHHHHHHHHHHHHSPPPSS-SS-HHHHHHHHHHHHHTHHHHHHHHHHHTSTTHHHHTTT-GGGHHHHHHHHHHHHHHHHHHHHHH--